Protein AF-A0AAV2SCI7-F1 (afdb_monomer_lite)

Organism: Meganyctiphanes norvegica (NCBI:txid48144)

Radius of gyration: 58.14 Å; chains: 1; bounding box: 102×42×156 Å

Foldseek 3Di:
DDDDPPPPPPDPPPDPPPPPPLPLPPLPPQLDDPCLVVDPPRDPVVVVCVSVVVVPDDPVSNVVSVVVVVVSVVVSVVVVVVVVVVVVVVVVVVVVVVVVVVVVVVVVVVVVVVVVVVVVVVVVVVVVVVVVVVVVVVVVVVVVVLVVLVVVLVVLVVVLVVLVVVVVVPDDDDDDPPVVVVVVVSVVVSVVSVVVSVVSVVVCVPPPVVVVVDD

Structure (mmCIF, N/CA/C/O backbone):
data_AF-A0AAV2SCI7-F1
#
_entry.id   AF-A0AAV2SCI7-F1
#
loop_
_atom_site.group_PDB
_atom_site.id
_atom_site.type_symbol
_atom_site.label_atom_id
_atom_site.label_alt_id
_atom_site.label_comp_id
_atom_site.label_asym_id
_atom_site.label_entity_id
_atom_site.label_seq_id
_atom_site.pdbx_PDB_ins_code
_atom_site.Cartn_x
_atom_site.Cartn_y
_atom_site.Cartn_z
_atom_site.occupancy
_atom_site.B_iso_or_equiv
_atom_site.auth_seq_id
_atom_site.auth_comp_id
_atom_site.auth_asym_id
_atom_site.auth_atom_id
_atom_site.pdbx_PDB_model_num
ATOM 1 N N . GLY A 1 1 ? 26.755 -29.734 -11.598 1.00 36.81 1 GLY A N 1
ATOM 2 C CA . GLY A 1 1 ? 25.446 -29.226 -12.040 1.00 36.81 1 GLY A CA 1
ATOM 3 C C . GLY A 1 1 ? 25.618 -27.793 -12.468 1.00 36.81 1 GLY A C 1
ATOM 4 O O . GLY A 1 1 ? 25.778 -26.937 -11.614 1.00 36.81 1 GLY A O 1
ATOM 5 N N . THR A 1 2 ? 25.707 -27.552 -13.770 1.00 36.78 2 THR A N 1
ATOM 6 C CA . THR A 1 2 ? 25.884 -26.224 -14.361 1.00 36.78 2 THR A CA 1
ATOM 7 C C . THR A 1 2 ? 24.505 -25.660 -14.699 1.00 36.78 2 THR A C 1
ATOM 9 O O . THR A 1 2 ? 23.848 -26.126 -15.626 1.00 36.78 2 THR A O 1
ATOM 12 N N . SER A 1 3 ? 24.031 -24.688 -13.916 1.00 36.75 3 SER A N 1
ATOM 13 C CA . SER A 1 3 ? 22.786 -23.972 -14.215 1.00 36.75 3 SER A CA 1
ATOM 14 C C . SER A 1 3 ? 22.991 -23.081 -15.436 1.00 36.75 3 SER A C 1
ATOM 16 O O . SER A 1 3 ? 23.656 -22.049 -15.375 1.00 36.75 3 SER A O 1
ATOM 18 N N . SER A 1 4 ? 22.426 -23.520 -16.557 1.00 36.72 4 SER A N 1
ATOM 19 C CA . SER A 1 4 ? 22.306 -22.760 -17.796 1.00 36.72 4 SER A CA 1
ATOM 20 C C . SER A 1 4 ? 21.291 -21.630 -17.593 1.00 36.72 4 SER A C 1
ATOM 22 O O . SER A 1 4 ? 20.084 -21.865 -17.532 1.00 36.72 4 SER A O 1
ATOM 24 N N . LEU A 1 5 ? 21.782 -20.397 -17.447 1.00 41.19 5 LEU A N 1
ATOM 25 C CA . LEU A 1 5 ? 20.966 -19.186 -17.530 1.00 41.19 5 LEU A CA 1
ATOM 26 C C . LEU A 1 5 ? 20.579 -18.978 -18.996 1.00 41.19 5 LEU A C 1
ATOM 28 O O . LEU A 1 5 ? 21.324 -18.422 -19.801 1.00 41.19 5 LEU A O 1
ATOM 32 N N . HIS A 1 6 ? 19.406 -19.497 -19.342 1.00 35.78 6 HIS A N 1
ATOM 33 C CA . HIS A 1 6 ? 18.762 -19.303 -20.628 1.00 35.78 6 HIS A CA 1
ATOM 34 C C . HIS A 1 6 ? 18.247 -17.860 -20.715 1.00 35.78 6 HIS A C 1
ATOM 36 O O . HIS A 1 6 ? 17.133 -17.559 -20.282 1.00 35.78 6 HIS A O 1
ATOM 42 N N . TRP A 1 7 ? 19.062 -16.959 -21.266 1.00 35.03 7 TRP A N 1
ATOM 43 C CA . TRP A 1 7 ? 18.608 -15.645 -21.714 1.00 35.03 7 TRP A CA 1
ATOM 44 C C . TRP A 1 7 ? 17.657 -15.842 -22.893 1.00 35.03 7 TRP A C 1
ATOM 46 O O . TRP A 1 7 ? 18.064 -15.912 -24.051 1.00 35.03 7 TRP A O 1
ATOM 56 N N . ARG A 1 8 ? 16.368 -15.986 -22.583 1.00 38.97 8 ARG A N 1
ATOM 57 C CA . ARG A 1 8 ? 15.299 -15.896 -23.571 1.00 38.97 8 ARG A CA 1
ATOM 58 C C . ARG A 1 8 ? 15.369 -14.483 -24.150 1.00 38.97 8 ARG A C 1
ATOM 60 O O . ARG A 1 8 ? 15.053 -13.515 -23.465 1.00 38.97 8 ARG A O 1
ATOM 67 N N . TYR A 1 9 ? 15.851 -14.379 -25.383 1.00 39.16 9 TYR A N 1
ATOM 68 C CA . TYR A 1 9 ? 15.850 -13.153 -26.171 1.00 39.16 9 TYR A CA 1
ATOM 69 C C . TYR A 1 9 ? 14.382 -12.733 -26.341 1.00 39.16 9 TYR A C 1
ATOM 71 O O . TYR A 1 9 ? 13.650 -13.296 -27.157 1.00 39.16 9 TYR A O 1
ATOM 79 N N . CYS A 1 10 ? 13.908 -11.811 -25.502 1.00 33.91 10 CYS A N 1
ATOM 80 C CA . CYS A 1 10 ? 12.634 -11.145 -25.720 1.00 33.91 10 CYS A CA 1
ATOM 81 C C . CYS A 1 10 ? 12.796 -10.299 -26.979 1.00 33.91 10 CYS A C 1
ATOM 83 O O . CYS A 1 10 ? 13.313 -9.189 -26.910 1.00 33.91 10 CYS A O 1
ATOM 85 N N . HIS A 1 11 ? 12.372 -10.821 -28.130 1.00 38.72 11 HIS A N 1
ATOM 86 C CA . HIS A 1 11 ? 12.042 -9.967 -29.261 1.00 38.72 11 HIS A CA 1
ATOM 87 C C . HIS A 1 11 ? 10.980 -8.976 -28.773 1.00 38.72 11 HIS A C 1
ATOM 89 O O . HIS A 1 11 ? 9.874 -9.412 -28.432 1.00 38.72 11 HIS A O 1
ATOM 95 N N . PRO A 1 12 ? 11.258 -7.662 -28.740 1.00 40.19 12 PRO A N 1
ATOM 96 C CA . PRO A 1 12 ? 10.177 -6.707 -28.687 1.00 40.19 12 PRO A CA 1
ATOM 97 C C . PRO A 1 12 ? 9.439 -6.912 -30.005 1.00 40.19 12 PRO A C 1
ATOM 99 O O . PRO A 1 12 ? 9.997 -6.720 -31.087 1.00 40.19 12 PRO A O 1
ATOM 102 N N . ARG A 1 13 ? 8.194 -7.373 -29.927 1.00 37.56 13 ARG A N 1
ATOM 103 C CA . ARG A 1 13 ? 7.265 -7.306 -31.047 1.00 37.56 13 ARG A CA 1
ATOM 104 C C . ARG A 1 13 ? 6.991 -5.816 -31.249 1.00 37.56 13 ARG A C 1
ATOM 106 O O . ARG A 1 13 ? 6.040 -5.282 -30.695 1.00 37.56 13 ARG A O 1
ATOM 113 N N . MET A 1 14 ? 7.912 -5.132 -31.927 1.00 36.78 14 MET A N 1
ATOM 114 C CA . MET A 1 14 ? 7.755 -3.741 -32.318 1.00 36.78 14 MET A CA 1
ATOM 115 C C . MET A 1 14 ? 6.557 -3.716 -33.258 1.00 36.78 14 MET A C 1
ATOM 117 O O . MET A 1 14 ? 6.627 -4.233 -34.373 1.00 36.78 14 MET A O 1
ATOM 121 N N . SER A 1 15 ? 5.431 -3.195 -32.773 1.00 35.53 15 SER A N 1
ATOM 122 C CA . SER A 1 15 ? 4.309 -2.818 -33.622 1.00 35.53 15 SER A CA 1
ATOM 123 C C . SER A 1 15 ? 4.862 -1.990 -34.777 1.00 35.53 15 SER A C 1
ATOM 125 O O . SER A 1 15 ? 5.545 -0.989 -34.560 1.00 35.53 15 SER A O 1
ATOM 127 N N . SER A 1 16 ? 4.606 -2.430 -36.006 1.00 42.97 16 SER A N 1
ATOM 128 C CA . SER A 1 16 ? 5.146 -1.846 -37.237 1.00 42.97 16 SER A CA 1
ATOM 129 C C . SER A 1 16 ? 4.543 -0.476 -37.583 1.00 42.97 16 SER A C 1
ATOM 131 O O . SER A 1 16 ? 4.510 -0.107 -38.751 1.00 42.97 16 SER A O 1
ATOM 133 N N . GLU A 1 17 ? 4.017 0.263 -36.607 1.00 40.12 17 GLU A N 1
ATOM 134 C CA . GLU A 1 17 ? 3.187 1.447 -36.849 1.00 40.12 17 GLU A CA 1
ATOM 135 C C . GLU A 1 17 ? 3.916 2.777 -36.627 1.00 40.12 17 GLU A C 1
ATOM 137 O O . GLU A 1 17 ? 3.382 3.805 -37.013 1.00 40.12 17 GLU A O 1
ATOM 142 N N . ASN A 1 18 ? 5.150 2.788 -36.100 1.00 40.44 18 ASN A N 1
ATOM 143 C CA . ASN A 1 18 ? 5.918 4.033 -35.891 1.00 40.44 18 ASN A CA 1
ATOM 144 C C . ASN A 1 18 ? 7.401 3.954 -36.297 1.00 40.44 18 ASN A C 1
ATOM 146 O O . ASN A 1 18 ? 8.214 4.787 -35.890 1.00 40.44 18 ASN A O 1
ATOM 150 N N . ALA A 1 19 ? 7.789 2.983 -37.124 1.00 46.72 19 ALA A N 1
ATOM 151 C CA . ALA A 1 19 ? 9.077 3.064 -37.801 1.00 46.72 19 ALA A CA 1
ATOM 152 C C . ALA A 1 19 ? 8.936 4.055 -38.963 1.00 46.72 19 ALA A C 1
ATOM 154 O O . ALA A 1 19 ? 8.648 3.657 -40.089 1.00 46.72 19 ALA A O 1
ATOM 155 N N . LEU A 1 20 ? 9.105 5.356 -38.690 1.00 43.19 20 LEU A N 1
ATOM 156 C CA . LEU A 1 20 ? 9.377 6.306 -39.767 1.00 43.19 20 LEU A CA 1
ATOM 157 C C . LEU A 1 20 ? 10.561 5.732 -40.560 1.00 43.19 20 LEU A C 1
ATOM 159 O O . LEU A 1 20 ? 11.606 5.479 -39.947 1.00 43.19 20 LEU A O 1
ATOM 163 N N . PRO A 1 21 ? 10.403 5.452 -41.867 1.00 52.72 21 PRO A N 1
ATOM 164 C CA . PRO A 1 21 ? 11.504 4.950 -42.667 1.00 52.72 21 PRO A CA 1
ATOM 165 C C . PRO A 1 21 ? 12.642 5.948 -42.522 1.00 52.72 21 PRO A C 1
ATOM 167 O O . PRO A 1 21 ? 12.416 7.156 -42.615 1.00 52.72 21 PRO A O 1
ATOM 170 N N . ILE A 1 22 ? 13.843 5.451 -42.226 1.00 56.34 22 ILE A N 1
ATOM 171 C CA . ILE A 1 22 ? 15.022 6.301 -42.107 1.00 56.34 22 ILE A CA 1
ATOM 172 C C . ILE A 1 22 ? 15.142 7.037 -43.437 1.00 56.34 22 ILE A C 1
ATOM 174 O O . ILE A 1 22 ? 15.458 6.438 -44.466 1.00 56.34 22 ILE A O 1
ATOM 178 N N . GLN A 1 23 ? 14.801 8.321 -43.446 1.00 55.75 23 GLN A N 1
ATOM 179 C CA . GLN A 1 23 ? 14.903 9.137 -44.640 1.00 55.75 23 GLN A CA 1
ATOM 180 C C . GLN A 1 23 ? 16.392 9.379 -44.855 1.00 55.75 23 GLN A C 1
ATOM 182 O O . GLN A 1 23 ? 16.986 10.272 -44.259 1.00 55.75 23 GLN A O 1
ATOM 187 N N . LEU A 1 24 ? 17.017 8.535 -45.678 1.00 62.84 24 LEU A N 1
ATOM 188 C CA . LEU A 1 24 ? 18.372 8.758 -46.173 1.00 62.84 24 LEU A CA 1
ATOM 189 C C . LEU A 1 24 ? 18.329 9.970 -47.118 1.00 62.84 24 LEU A C 1
ATOM 191 O O . LEU A 1 24 ? 18.237 9.821 -48.337 1.00 62.84 24 LEU A O 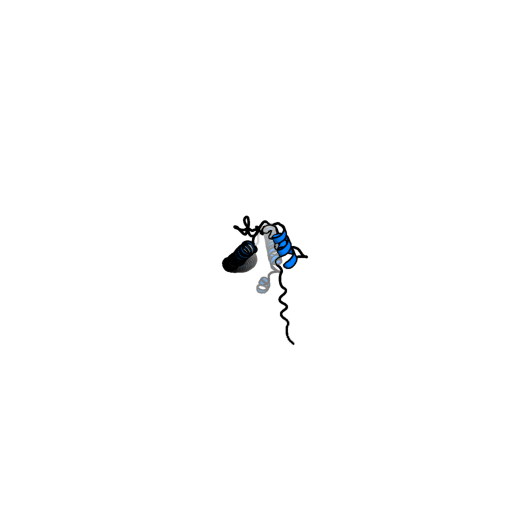1
ATOM 195 N N . TYR A 1 25 ? 18.327 11.174 -46.550 1.00 54.97 25 TYR A N 1
ATOM 196 C CA . TYR A 1 25 ? 18.411 12.423 -47.297 1.00 54.97 25 TYR A CA 1
ATOM 197 C C . TYR A 1 25 ? 19.716 12.451 -48.112 1.00 54.97 25 TYR A C 1
ATOM 199 O O . TYR A 1 25 ? 20.776 12.068 -47.621 1.00 54.97 25 TYR A O 1
ATOM 207 N N . GLY A 1 26 ? 19.634 12.874 -49.379 1.00 57.09 26 GLY A N 1
ATOM 208 C CA . GLY A 1 26 ? 20.787 12.959 -50.291 1.00 57.09 26 GLY A CA 1
ATOM 209 C C . GLY A 1 26 ? 20.924 11.815 -51.297 1.00 57.09 26 GLY A C 1
ATOM 210 O O . GLY A 1 26 ? 21.870 11.798 -52.074 1.00 57.09 26 GLY A O 1
ATOM 211 N N . THR A 1 27 ? 19.983 10.872 -51.334 1.00 60.22 27 THR A N 1
ATOM 212 C CA . THR A 1 27 ? 20.062 9.724 -52.250 1.00 60.22 27 THR A CA 1
ATOM 213 C C . THR A 1 27 ? 19.182 9.822 -53.490 1.00 60.22 27 THR A C 1
ATOM 215 O O . THR A 1 27 ? 19.142 8.894 -54.285 1.00 60.22 27 THR A O 1
ATOM 218 N N . SER A 1 28 ? 18.448 10.922 -53.646 1.00 61.25 28 SER A N 1
ATOM 219 C CA . SER A 1 28 ? 17.613 11.209 -54.819 1.00 61.25 28 SER A CA 1
ATOM 220 C C . SER A 1 28 ? 18.425 11.559 -56.074 1.00 61.25 28 SER A C 1
ATOM 222 O O . SER A 1 28 ? 17.839 11.768 -57.129 1.00 61.25 28 SER A O 1
ATOM 224 N N . SER A 1 29 ? 19.755 11.631 -55.957 1.00 70.12 29 SER A N 1
ATOM 225 C CA . SER A 1 29 ? 20.692 11.970 -57.034 1.00 70.12 29 SER A CA 1
ATOM 226 C C . SER A 1 29 ? 21.684 10.841 -57.354 1.00 70.12 29 SER A C 1
ATOM 228 O O . SER A 1 29 ? 22.639 11.082 -58.088 1.00 70.12 29 SER A O 1
ATOM 230 N N . LEU A 1 30 ? 21.510 9.638 -56.790 1.00 81.50 30 LEU A N 1
ATOM 231 C CA . LEU A 1 30 ? 22.410 8.514 -57.069 1.00 81.50 30 LEU A CA 1
ATOM 232 C C . LEU A 1 30 ? 22.146 7.960 -58.470 1.00 81.50 30 LEU A C 1
ATOM 234 O O . LEU A 1 30 ? 21.000 7.871 -58.909 1.00 81.50 30 LEU A O 1
ATOM 238 N N . CYS A 1 31 ? 23.202 7.518 -59.145 1.00 82.81 31 CYS A N 1
ATOM 239 C CA . CYS A 1 31 ? 23.102 6.883 -60.458 1.00 82.81 31 CYS A CA 1
ATOM 240 C C . CYS A 1 31 ? 22.509 5.457 -60.464 1.00 82.81 31 CYS A C 1
ATOM 242 O O . CYS A 1 31 ? 22.459 4.817 -61.519 1.00 82.81 31 CYS A O 1
ATOM 244 N N . PHE A 1 32 ? 22.070 4.949 -59.310 1.00 84.44 32 PHE A N 1
ATOM 245 C CA . PHE A 1 32 ? 21.494 3.617 -59.134 1.00 84.44 32 PHE A CA 1
ATOM 246 C C . PHE A 1 32 ? 20.321 3.631 -58.154 1.00 84.44 32 PHE A C 1
ATOM 248 O O . PHE A 1 32 ? 20.226 4.499 -57.282 1.00 84.44 32 PHE A O 1
ATOM 255 N N . ASP A 1 33 ? 19.455 2.626 -58.278 1.00 83.44 33 ASP A N 1
ATOM 256 C CA . ASP A 1 33 ? 18.410 2.363 -57.299 1.00 83.44 33 ASP A CA 1
ATOM 257 C C . ASP A 1 33 ? 18.993 1.567 -56.122 1.00 83.44 33 ASP A C 1
ATOM 259 O O . ASP A 1 33 ? 19.763 0.623 -56.290 1.00 83.44 33 ASP A O 1
ATOM 263 N N . LYS A 1 34 ? 18.640 1.947 -54.898 1.00 83.12 34 LYS A N 1
ATOM 264 C CA . LYS A 1 34 ? 19.103 1.249 -53.693 1.00 83.12 34 LYS A CA 1
ATOM 265 C C . LYS A 1 34 ? 18.423 -0.096 -53.519 1.00 83.12 34 LYS A C 1
ATOM 267 O O . LYS A 1 34 ? 19.008 -1.000 -52.920 1.00 83.12 34 LYS A O 1
ATOM 272 N N . ASP A 1 35 ? 17.196 -0.213 -54.014 1.00 83.94 35 ASP A N 1
ATOM 273 C CA . ASP A 1 35 ? 16.419 -1.436 -53.878 1.00 83.94 35 ASP A CA 1
ATOM 274 C C . ASP A 1 35 ? 17.032 -2.570 -54.711 1.00 83.94 35 ASP A C 1
ATOM 276 O O . ASP A 1 35 ? 16.804 -3.743 -54.411 1.00 83.94 35 ASP A O 1
ATOM 280 N N . ASP A 1 36 ? 17.912 -2.253 -55.674 1.00 84.44 36 ASP A N 1
ATOM 281 C CA . ASP A 1 36 ? 18.725 -3.239 -56.391 1.00 84.44 36 ASP A CA 1
ATOM 282 C C . ASP A 1 36 ? 19.591 -4.085 -55.450 1.00 84.44 36 ASP A C 1
ATOM 284 O O . ASP A 1 36 ? 19.726 -5.288 -55.676 1.00 84.44 36 ASP A O 1
ATOM 288 N N . PHE A 1 37 ? 20.114 -3.505 -54.361 1.00 84.94 37 PHE A N 1
ATOM 289 C CA . PHE A 1 37 ? 20.909 -4.240 -53.368 1.00 84.94 37 PHE A CA 1
ATOM 290 C C . PHE A 1 37 ? 20.071 -5.173 -52.489 1.00 84.94 37 PHE A C 1
ATOM 292 O O . PHE A 1 37 ? 20.621 -6.085 -51.876 1.00 84.94 37 PHE A O 1
ATOM 299 N N . MET A 1 38 ? 18.756 -4.952 -52.414 1.00 86.25 38 MET A N 1
ATOM 300 C CA . MET A 1 38 ? 17.835 -5.756 -51.603 1.00 86.25 38 MET A CA 1
ATOM 301 C C . MET A 1 38 ? 17.216 -6.914 -52.398 1.00 86.25 38 MET A C 1
ATOM 303 O O . MET A 1 38 ? 16.490 -7.738 -51.838 1.00 86.25 38 MET A O 1
ATOM 307 N N . LYS A 1 39 ? 17.500 -7.006 -53.705 1.00 87.25 39 LYS A N 1
ATOM 308 C CA . LYS A 1 39 ? 16.996 -8.083 -54.560 1.00 87.25 39 LYS A CA 1
ATOM 309 C C . LYS A 1 39 ? 17.669 -9.418 -54.204 1.00 87.25 39 LYS A C 1
ATOM 311 O O . LYS A 1 39 ? 18.893 -9.487 -54.108 1.00 87.25 39 LYS A O 1
ATOM 316 N N . PRO A 1 40 ? 16.905 -10.521 -54.094 1.00 85.69 40 PRO A N 1
ATOM 317 C CA . PRO A 1 40 ? 17.437 -11.826 -53.684 1.00 85.69 40 PRO A CA 1
ATOM 318 C C . PRO A 1 40 ? 18.415 -12.449 -54.696 1.00 85.69 40 PRO A C 1
ATOM 320 O O . PRO A 1 40 ? 19.147 -13.372 -54.358 1.00 85.69 40 PRO A O 1
ATOM 323 N N . ASN A 1 41 ? 18.432 -11.960 -55.938 1.00 86.44 41 ASN A N 1
ATOM 324 C CA . ASN A 1 41 ? 19.313 -12.391 -57.027 1.00 86.44 41 ASN A CA 1
ATOM 325 C C . ASN A 1 41 ? 20.383 -11.341 -57.380 1.00 86.44 41 ASN A C 1
ATOM 327 O O . ASN A 1 41 ? 20.887 -11.325 -58.508 1.00 86.44 41 ASN A O 1
ATOM 331 N N . PHE A 1 42 ? 20.711 -10.445 -56.446 1.00 89.12 42 PHE A N 1
ATOM 332 C CA . PHE A 1 42 ? 21.743 -9.440 -56.656 1.00 89.12 42 PHE A CA 1
ATOM 333 C C . PHE A 1 42 ? 23.104 -10.093 -56.941 1.00 89.12 42 PHE A C 1
ATOM 335 O O . PHE A 1 42 ? 23.594 -10.930 -56.184 1.00 89.12 42 PHE A O 1
ATOM 342 N N . THR A 1 43 ? 23.735 -9.675 -58.037 1.00 86.88 43 THR A N 1
ATOM 343 C CA . THR A 1 43 ? 25.124 -10.009 -58.366 1.00 86.88 43 THR A CA 1
ATOM 344 C C . THR A 1 43 ? 25.832 -8.748 -58.840 1.00 86.88 43 THR A C 1
ATOM 346 O O . THR A 1 43 ? 25.280 -7.973 -59.627 1.00 86.88 43 THR A O 1
ATOM 349 N N . VAL A 1 44 ? 27.060 -8.542 -58.362 1.00 86.44 44 VAL A N 1
ATOM 350 C CA . VAL A 1 44 ? 27.859 -7.346 -58.668 1.00 86.44 44 VAL A CA 1
ATOM 351 C C . VAL A 1 44 ? 28.094 -7.230 -60.171 1.00 86.44 44 VAL A C 1
ATOM 353 O O . VAL A 1 44 ? 27.910 -6.158 -60.741 1.00 86.44 44 VAL A O 1
ATOM 356 N N . ASP A 1 45 ? 28.416 -8.346 -60.827 1.00 85.00 45 ASP A N 1
ATOM 357 C CA . ASP A 1 45 ? 28.651 -8.403 -62.269 1.00 85.00 45 ASP A CA 1
ATOM 358 C C . ASP A 1 45 ? 27.425 -7.969 -63.076 1.00 85.00 45 ASP A C 1
ATOM 360 O O . ASP A 1 45 ? 27.551 -7.215 -64.039 1.00 85.00 45 ASP A O 1
ATOM 364 N N . ASN A 1 46 ? 26.223 -8.403 -62.685 1.00 84.69 46 ASN A N 1
ATOM 365 C CA . ASN A 1 46 ? 24.999 -8.010 -63.378 1.00 84.69 46 ASN A CA 1
ATOM 366 C C . ASN A 1 46 ? 24.653 -6.539 -63.123 1.00 84.69 46 ASN A C 1
ATOM 368 O O . ASN A 1 46 ? 24.306 -5.830 -64.062 1.00 84.69 46 ASN A O 1
ATOM 372 N N . PHE A 1 47 ? 24.805 -6.066 -61.886 1.00 85.25 47 PHE A N 1
ATOM 373 C CA . PHE A 1 47 ? 24.584 -4.667 -61.519 1.00 85.25 47 PHE A CA 1
ATOM 374 C C . PHE A 1 47 ? 25.499 -3.726 -62.320 1.00 85.25 47 PHE A C 1
ATOM 376 O O . PHE A 1 47 ? 25.036 -2.826 -63.021 1.00 85.25 47 PHE A O 1
ATOM 383 N N . VAL A 1 48 ? 26.803 -4.002 -62.320 1.00 84.12 48 VAL A N 1
ATOM 384 C CA . VAL A 1 48 ? 27.806 -3.214 -63.045 1.00 84.12 48 VAL A CA 1
ATOM 385 C C . VAL A 1 48 ? 27.589 -3.283 -64.563 1.00 84.12 48 VAL A C 1
ATOM 387 O O . VAL A 1 48 ? 27.746 -2.270 -65.244 1.00 84.12 48 VAL A O 1
ATOM 390 N N . ARG A 1 49 ? 27.177 -4.437 -65.110 1.00 81.88 49 ARG A N 1
ATOM 391 C CA . ARG A 1 49 ? 26.835 -4.573 -66.538 1.00 81.88 49 ARG A CA 1
ATOM 392 C C . ARG A 1 49 ? 25.600 -3.768 -66.932 1.00 81.88 49 ARG A C 1
ATOM 394 O O . ARG A 1 49 ? 25.632 -3.135 -67.981 1.00 81.88 49 ARG A O 1
ATOM 401 N N . VAL A 1 50 ? 24.539 -3.776 -66.126 1.00 81.00 50 VAL A N 1
ATOM 402 C CA . VAL A 1 50 ? 23.298 -3.028 -66.404 1.00 81.00 50 VAL A CA 1
ATOM 403 C C . VAL A 1 50 ? 23.560 -1.520 -66.415 1.00 81.00 50 VAL A C 1
ATOM 405 O O . VAL A 1 50 ? 23.123 -0.829 -67.336 1.00 81.00 50 VAL A O 1
ATOM 408 N N . HIS A 1 51 ? 24.343 -1.014 -65.459 1.00 76.88 51 HIS A N 1
ATOM 409 C CA . HIS A 1 51 ? 24.684 0.410 -65.393 1.00 76.88 51 HIS A CA 1
ATOM 410 C C . HIS A 1 51 ? 25.714 0.849 -66.450 1.00 76.88 51 HIS A C 1
ATOM 412 O O . HIS A 1 51 ? 25.637 1.981 -66.924 1.00 76.88 51 HIS A O 1
ATOM 418 N N . GLN A 1 52 ? 26.617 -0.036 -66.895 1.00 73.31 52 GLN A N 1
ATOM 419 C CA . GLN A 1 52 ? 27.514 0.239 -68.031 1.00 73.31 52 GLN A CA 1
ATOM 420 C C . GLN A 1 52 ? 26.804 0.169 -69.395 1.00 73.31 52 GLN A C 1
ATOM 422 O O . GLN A 1 52 ? 27.082 0.981 -70.275 1.00 73.31 52 GLN A O 1
ATOM 427 N N . ALA A 1 53 ? 25.882 -0.782 -69.588 1.00 67.56 53 ALA A N 1
ATOM 428 C CA . ALA A 1 53 ? 25.194 -0.999 -70.865 1.00 67.56 53 ALA A CA 1
ATOM 429 C C . ALA A 1 53 ? 24.194 0.114 -71.216 1.00 67.56 53 ALA A C 1
ATOM 431 O O . ALA A 1 53 ? 23.967 0.380 -72.394 1.00 67.56 53 ALA A O 1
ATOM 432 N N . SER A 1 54 ? 23.635 0.796 -70.213 1.00 61.00 54 SER A N 1
ATOM 433 C CA . SER A 1 54 ? 22.728 1.935 -70.412 1.00 61.00 54 SER A CA 1
ATOM 434 C C . SER A 1 54 ? 23.429 3.223 -70.872 1.00 61.00 54 SER A C 1
ATOM 436 O O . SER A 1 54 ? 22.762 4.237 -71.049 1.00 61.00 54 SER A O 1
ATOM 438 N N . GLY A 1 55 ? 24.758 3.221 -71.062 1.00 58.31 55 GLY A N 1
ATOM 439 C CA . GLY A 1 55 ? 25.516 4.334 -71.656 1.00 58.31 55 GLY A CA 1
ATOM 440 C C . GLY A 1 55 ? 25.498 5.649 -70.866 1.00 58.31 55 GLY A C 1
ATOM 441 O O . GLY A 1 55 ? 25.969 6.666 -71.366 1.00 58.31 55 GLY A O 1
ATOM 442 N N . SER A 1 56 ? 24.947 5.648 -69.650 1.00 56.94 56 SER A N 1
ATOM 443 C CA . SER A 1 56 ? 24.520 6.872 -68.971 1.00 56.94 56 SER A CA 1
ATOM 444 C C . SER A 1 56 ? 25.458 7.337 -67.851 1.00 56.94 56 SER A C 1
ATOM 446 O O . SER A 1 56 ? 25.266 8.447 -67.366 1.00 56.94 56 SER A O 1
ATOM 448 N N . ILE A 1 57 ? 26.455 6.543 -67.431 1.00 63.31 57 ILE A N 1
ATOM 449 C CA . ILE A 1 57 ? 27.310 6.836 -66.265 1.00 63.31 57 ILE A CA 1
ATOM 450 C C . ILE A 1 57 ? 28.706 6.206 -66.422 1.00 63.31 57 ILE A C 1
ATOM 452 O O . ILE A 1 57 ? 28.834 5.033 -66.770 1.00 63.31 57 ILE A O 1
ATOM 456 N N . GLY A 1 58 ? 29.764 6.971 -66.130 1.00 74.94 58 GLY A N 1
ATOM 457 C CA . GLY A 1 58 ? 31.129 6.445 -66.028 1.00 74.94 58 GLY A CA 1
ATOM 458 C C . GLY A 1 58 ? 31.334 5.639 -64.739 1.00 74.94 58 GLY A C 1
ATOM 459 O O . GLY A 1 58 ? 30.776 5.979 -63.697 1.00 74.94 58 GLY A O 1
ATOM 460 N N . LEU A 1 59 ? 32.173 4.593 -64.781 1.00 80.00 59 LEU A N 1
ATOM 461 C CA . LEU A 1 59 ? 32.509 3.765 -63.603 1.00 80.00 59 LEU A CA 1
ATOM 462 C C . LEU A 1 59 ? 33.019 4.587 -62.407 1.00 80.00 59 LEU A C 1
ATOM 464 O O . LEU A 1 59 ? 32.846 4.185 -61.259 1.00 80.00 59 LEU A O 1
ATOM 468 N N . GLU A 1 60 ? 33.631 5.737 -62.678 1.00 81.06 60 GLU A N 1
ATOM 469 C CA . GLU A 1 60 ? 34.078 6.689 -61.666 1.00 81.06 60 GLU A CA 1
ATOM 470 C C . GLU A 1 60 ? 32.909 7.300 -60.882 1.00 81.06 60 GLU A C 1
ATOM 472 O O . GLU A 1 60 ? 32.901 7.249 -59.656 1.00 81.06 60 GLU A O 1
ATOM 477 N N . THR A 1 61 ? 31.884 7.795 -61.575 1.00 82.44 61 THR A N 1
ATOM 478 C CA . THR A 1 61 ? 30.682 8.359 -60.949 1.00 82.44 61 THR A CA 1
ATOM 479 C C . THR A 1 61 ? 29.923 7.295 -60.156 1.00 82.44 61 THR A C 1
ATOM 481 O O . THR A 1 61 ? 29.493 7.558 -59.039 1.00 82.44 61 THR A O 1
ATOM 484 N N . LEU A 1 62 ? 29.841 6.061 -60.673 1.00 84.44 62 LEU A N 1
ATOM 485 C CA . LEU A 1 62 ? 29.257 4.938 -59.934 1.00 84.44 62 LEU A CA 1
ATOM 486 C C . LEU A 1 62 ? 30.023 4.647 -58.635 1.00 84.44 62 LEU A C 1
ATOM 488 O O . LEU A 1 62 ? 29.413 4.459 -57.584 1.00 84.44 62 LEU A O 1
ATOM 492 N N . ARG A 1 63 ? 31.361 4.626 -58.684 1.00 85.31 63 ARG A N 1
ATOM 493 C CA . ARG A 1 63 ? 32.212 4.456 -57.495 1.00 85.31 63 ARG A CA 1
ATOM 494 C C . ARG A 1 63 ? 31.958 5.563 -56.472 1.00 85.31 63 ARG A C 1
ATOM 496 O O . ARG A 1 63 ? 31.841 5.272 -55.281 1.00 85.31 63 ARG A O 1
ATOM 503 N N . ASP A 1 64 ? 31.902 6.810 -56.923 1.00 86.50 64 ASP A N 1
ATOM 504 C CA . ASP A 1 64 ? 31.747 7.965 -56.041 1.00 86.50 64 ASP A CA 1
ATOM 505 C C . ASP A 1 64 ? 30.363 7.974 -55.379 1.00 86.50 64 ASP A C 1
ATOM 507 O O . ASP A 1 64 ? 30.276 8.121 -54.157 1.00 86.50 64 ASP A O 1
ATOM 511 N N . ASP A 1 65 ? 29.304 7.677 -56.135 1.00 86.06 65 ASP A N 1
ATOM 512 C CA . ASP A 1 65 ? 27.935 7.549 -55.626 1.00 86.06 65 ASP A CA 1
ATOM 513 C C . ASP A 1 65 ? 27.781 6.376 -54.646 1.00 86.06 65 ASP A C 1
ATOM 515 O O . ASP A 1 65 ? 27.117 6.509 -53.615 1.00 86.06 65 ASP A O 1
ATOM 519 N N . LEU A 1 66 ? 28.446 5.240 -54.894 1.00 88.75 66 LEU A N 1
ATOM 520 C CA . LEU A 1 66 ? 28.516 4.131 -53.933 1.00 88.75 66 LEU A CA 1
ATOM 521 C C . LEU A 1 66 ? 29.223 4.557 -52.638 1.00 88.75 66 LEU A C 1
ATOM 523 O O . LEU A 1 66 ? 28.786 4.209 -51.539 1.00 88.75 66 LEU A O 1
ATOM 527 N N . GLY A 1 67 ? 30.298 5.340 -52.752 1.00 88.50 67 GLY A N 1
ATOM 528 C CA . GLY A 1 67 ? 31.016 5.903 -51.610 1.00 88.50 67 GLY A CA 1
ATOM 529 C C . GLY A 1 67 ? 30.162 6.880 -50.796 1.00 88.50 67 GLY A C 1
ATOM 530 O O . GLY A 1 67 ? 30.192 6.845 -49.563 1.00 88.50 67 GLY A O 1
ATOM 531 N N . VAL A 1 68 ? 29.375 7.725 -51.466 1.00 88.88 68 VAL A N 1
ATOM 532 C CA . VAL A 1 68 ? 28.392 8.614 -50.831 1.00 88.88 68 VAL A CA 1
ATOM 533 C C . VAL A 1 68 ? 27.311 7.792 -50.134 1.00 88.88 68 VAL A C 1
ATOM 535 O O . VAL A 1 68 ? 27.059 8.003 -48.948 1.00 88.88 68 VAL A O 1
ATOM 538 N N . TYR A 1 69 ? 26.736 6.800 -50.814 1.00 90.06 69 TYR A N 1
ATOM 539 C CA . TYR A 1 69 ? 25.697 5.946 -50.248 1.00 90.06 69 TYR A CA 1
ATOM 540 C C . TYR A 1 69 ? 26.173 5.192 -48.997 1.00 90.06 69 TYR A C 1
ATOM 542 O O . TYR A 1 69 ? 25.470 5.176 -47.986 1.00 90.06 69 TYR A O 1
ATOM 550 N N . LEU A 1 70 ? 27.402 4.665 -49.005 1.00 89.25 70 LEU A N 1
ATOM 551 C CA . LEU A 1 70 ? 28.008 4.014 -47.839 1.00 89.25 70 LEU A CA 1
ATOM 552 C C . LEU A 1 70 ? 28.149 4.969 -46.643 1.00 89.25 70 LEU A C 1
ATOM 554 O O . LEU A 1 70 ? 27.904 4.574 -45.500 1.00 89.25 70 LEU A O 1
ATOM 558 N N . LYS A 1 71 ? 28.541 6.228 -46.884 1.00 90.31 71 LYS A N 1
ATOM 559 C CA . LYS A 1 71 ? 28.646 7.245 -45.825 1.00 90.31 71 LYS A CA 1
ATOM 560 C C . LYS A 1 71 ? 27.279 7.575 -45.232 1.00 90.31 71 LYS A C 1
ATOM 562 O O . LYS A 1 71 ? 27.160 7.620 -44.009 1.00 90.31 71 LYS A O 1
ATOM 567 N N . ILE A 1 72 ? 26.263 7.754 -46.078 1.00 88.44 72 ILE A N 1
ATOM 568 C CA . ILE A 1 72 ? 24.891 8.023 -45.628 1.00 88.44 72 ILE A CA 1
ATOM 569 C C . ILE A 1 72 ? 24.374 6.834 -44.809 1.00 88.44 72 ILE A C 1
ATOM 571 O O . ILE A 1 72 ? 23.854 7.038 -43.717 1.00 88.44 72 ILE A O 1
ATOM 575 N N . LEU A 1 73 ? 24.586 5.596 -45.268 1.00 89.44 73 LEU A N 1
ATOM 576 C CA . LEU A 1 73 ? 24.173 4.396 -44.536 1.00 89.44 73 LEU A CA 1
ATOM 577 C C . LEU A 1 73 ? 24.853 4.289 -43.162 1.00 89.44 73 LEU A C 1
ATOM 579 O O . LEU A 1 73 ? 24.202 3.956 -42.173 1.00 89.44 73 LEU A O 1
ATOM 583 N N . ARG A 1 74 ? 26.151 4.608 -43.077 1.00 91.25 74 ARG A N 1
ATOM 584 C CA . ARG A 1 74 ? 26.878 4.631 -41.800 1.00 91.25 74 ARG A CA 1
ATOM 585 C C . ARG A 1 74 ? 26.321 5.694 -40.847 1.00 91.25 74 ARG A C 1
ATOM 587 O O . ARG A 1 74 ? 26.152 5.388 -39.671 1.00 91.25 74 ARG A O 1
ATOM 594 N N . SER A 1 75 ? 26.026 6.902 -41.335 1.00 90.69 75 SER A N 1
ATOM 595 C CA . SER A 1 75 ? 25.399 7.959 -40.519 1.00 90.69 75 SER A CA 1
ATOM 596 C C . SER A 1 75 ? 24.021 7.529 -40.025 1.00 90.69 75 SER A C 1
ATOM 598 O O . SER A 1 75 ? 23.764 7.538 -38.828 1.00 90.69 75 SER A O 1
ATOM 600 N N . ALA A 1 76 ? 23.183 7.034 -40.936 1.00 89.25 76 ALA A N 1
ATOM 601 C CA . ALA A 1 76 ? 21.836 6.558 -40.651 1.00 89.25 76 ALA A CA 1
ATOM 602 C C . ALA A 1 76 ? 21.810 5.437 -39.595 1.00 89.25 76 ALA A C 1
ATOM 604 O O . ALA A 1 76 ? 20.947 5.420 -38.721 1.00 89.25 76 ALA A O 1
ATOM 605 N N . MET A 1 77 ? 22.777 4.515 -39.637 1.00 92.38 77 MET A N 1
ATOM 606 C CA . MET A 1 77 ? 22.923 3.465 -38.625 1.00 92.38 77 MET A CA 1
ATOM 607 C C . MET A 1 77 ? 23.266 4.042 -37.248 1.00 92.38 77 MET A C 1
ATOM 609 O O . MET A 1 77 ? 22.676 3.638 -36.249 1.00 92.38 77 MET A O 1
ATOM 613 N N . ILE A 1 78 ? 24.211 4.985 -37.193 1.00 93.25 78 ILE A N 1
ATOM 614 C CA . ILE A 1 78 ? 24.596 5.653 -35.944 1.00 93.25 78 ILE A CA 1
ATOM 615 C C . ILE A 1 78 ? 23.405 6.430 -35.376 1.00 93.25 78 ILE A C 1
ATOM 617 O O . ILE A 1 78 ? 23.140 6.352 -34.181 1.00 93.25 78 ILE A O 1
ATOM 621 N N . GLU A 1 79 ? 22.661 7.140 -36.220 1.00 90.88 79 GLU A N 1
ATOM 622 C CA . GLU A 1 79 ? 21.459 7.875 -35.824 1.00 90.88 79 GLU A CA 1
ATOM 623 C C . GLU A 1 79 ? 20.373 6.952 -35.270 1.00 90.88 79 GLU A C 1
ATOM 625 O O . GLU A 1 79 ? 19.783 7.272 -34.241 1.00 90.88 79 GLU A O 1
ATOM 630 N N . LEU A 1 80 ? 20.152 5.787 -35.886 1.00 90.69 80 LEU A N 1
ATOM 631 C CA . LEU A 1 80 ? 19.196 4.803 -35.381 1.00 90.69 80 LEU A CA 1
ATOM 632 C C . LEU A 1 80 ? 19.614 4.265 -34.009 1.00 90.69 80 LEU A C 1
ATOM 634 O O . LEU A 1 80 ? 18.803 4.250 -33.089 1.00 90.69 80 LEU A O 1
ATOM 638 N N . ILE A 1 81 ? 20.890 3.908 -33.843 1.00 93.38 81 ILE A N 1
ATOM 639 C CA . ILE A 1 81 ? 21.425 3.458 -32.551 1.00 93.38 81 ILE A CA 1
ATOM 640 C C . ILE A 1 81 ? 21.282 4.556 -31.495 1.00 93.38 81 ILE A C 1
ATOM 642 O O . ILE A 1 81 ? 20.867 4.281 -30.373 1.00 93.38 81 ILE A O 1
ATOM 646 N N . ASN A 1 82 ? 21.604 5.803 -31.842 1.00 94.00 82 ASN A N 1
ATOM 647 C CA . ASN A 1 82 ? 21.501 6.929 -30.919 1.00 94.00 82 ASN A CA 1
ATOM 648 C C . ASN A 1 82 ? 20.047 7.224 -30.535 1.00 94.00 82 ASN A C 1
ATOM 650 O O . ASN A 1 82 ? 19.785 7.539 -29.375 1.00 94.00 82 ASN A O 1
ATOM 654 N N . ARG A 1 83 ? 19.107 7.103 -31.481 1.00 93.50 83 ARG A N 1
ATOM 655 C CA . ARG A 1 83 ? 17.672 7.249 -31.217 1.00 93.50 83 ARG A CA 1
ATOM 656 C C . ARG A 1 83 ? 17.193 6.173 -30.250 1.00 93.50 83 ARG A C 1
ATOM 658 O O . ARG A 1 83 ? 16.628 6.500 -29.212 1.00 93.50 83 ARG A O 1
ATOM 665 N N . ASP A 1 84 ? 17.498 4.915 -30.544 1.00 93.31 84 ASP A N 1
ATOM 666 C CA . ASP A 1 84 ? 17.089 3.788 -29.707 1.00 93.31 84 ASP A CA 1
ATOM 667 C C . ASP A 1 84 ? 17.755 3.852 -28.318 1.00 93.31 84 ASP A C 1
ATOM 669 O O . ASP A 1 84 ? 17.139 3.515 -27.304 1.00 93.31 84 ASP A O 1
ATOM 673 N N . TYR A 1 85 ? 18.992 4.354 -28.238 1.00 95.81 85 TYR A N 1
ATOM 674 C CA . TYR A 1 85 ? 19.669 4.619 -26.970 1.00 95.81 85 TYR A CA 1
ATOM 675 C C . TYR A 1 85 ? 18.973 5.721 -26.162 1.00 95.81 85 TYR A C 1
ATOM 677 O O . TYR A 1 85 ? 18.753 5.548 -24.963 1.00 95.81 85 TYR A O 1
ATOM 685 N N . ALA A 1 86 ? 18.593 6.835 -26.795 1.00 94.62 86 ALA A N 1
ATOM 686 C CA . ALA A 1 86 ? 17.858 7.912 -26.133 1.00 94.62 86 ALA A CA 1
ATOM 687 C C . ALA A 1 86 ? 16.507 7.419 -25.595 1.00 94.62 86 ALA A C 1
ATOM 689 O O . ALA A 1 86 ? 16.156 7.711 -24.450 1.00 94.62 86 ALA A O 1
ATOM 690 N N . ASP A 1 87 ? 15.791 6.608 -26.373 1.00 95.25 87 ASP A N 1
ATOM 691 C CA . ASP A 1 87 ? 14.526 6.004 -25.959 1.00 95.25 87 ASP A CA 1
ATOM 692 C C . ASP A 1 87 ? 14.716 5.050 -24.768 1.00 95.25 87 ASP A C 1
ATOM 694 O O . ASP A 1 87 ? 13.962 5.114 -23.793 1.00 95.25 87 ASP A O 1
ATOM 698 N N . PHE A 1 88 ? 15.764 4.219 -24.783 1.00 96.25 88 PHE A N 1
ATOM 699 C CA . PHE A 1 88 ? 16.098 3.334 -23.664 1.00 96.25 88 PHE A CA 1
ATOM 700 C C . PHE A 1 88 ? 16.466 4.108 -22.387 1.00 96.25 88 PHE A C 1
ATOM 702 O O . PHE A 1 88 ? 16.011 3.771 -21.288 1.00 96.25 88 PHE A O 1
ATOM 709 N N . VAL A 1 89 ? 17.264 5.171 -22.507 1.00 95.50 89 VAL A N 1
ATOM 710 C CA . VAL A 1 89 ? 17.639 6.023 -21.369 1.00 95.50 89 VAL A CA 1
ATOM 711 C C . VAL A 1 89 ? 16.417 6.753 -20.807 1.00 95.50 89 VAL A C 1
ATOM 713 O O . VAL A 1 89 ? 16.223 6.776 -19.591 1.00 95.50 89 VAL A O 1
ATOM 716 N N . ASN A 1 90 ? 15.547 7.285 -21.665 1.00 94.25 90 ASN A N 1
ATOM 717 C CA . ASN A 1 90 ? 14.302 7.919 -21.237 1.00 94.25 90 ASN A CA 1
ATOM 718 C C . ASN A 1 90 ? 13.392 6.925 -20.509 1.00 94.25 90 ASN A C 1
ATOM 720 O O . ASN A 1 90 ? 12.903 7.221 -19.418 1.00 94.25 90 ASN A O 1
ATOM 724 N N . LEU A 1 91 ? 13.204 5.724 -21.063 1.00 94.50 91 LEU A N 1
ATOM 725 C CA . LEU A 1 91 ? 12.387 4.691 -20.432 1.00 94.50 91 LEU A CA 1
ATOM 726 C C . LEU A 1 91 ? 12.961 4.253 -19.078 1.00 94.50 91 LEU A C 1
ATOM 728 O O . LEU A 1 91 ? 12.219 4.170 -18.103 1.00 94.50 91 LEU A O 1
ATOM 732 N N . SER A 1 92 ? 14.270 4.012 -18.993 1.00 93.25 92 SER A N 1
ATOM 733 C CA . SER A 1 92 ? 14.923 3.599 -17.741 1.00 93.25 92 SER A CA 1
ATOM 734 C C . SER A 1 92 ? 14.889 4.694 -16.669 1.00 93.25 92 SER A C 1
ATOM 736 O O . SER A 1 92 ? 14.664 4.402 -15.491 1.00 93.25 92 SER A O 1
ATOM 738 N N . THR A 1 93 ? 15.015 5.962 -17.069 1.00 93.31 93 THR A N 1
ATOM 739 C CA . THR A 1 93 ? 14.860 7.115 -16.170 1.00 93.31 93 THR A CA 1
ATOM 740 C C . THR A 1 93 ? 13.423 7.224 -15.661 1.00 93.31 93 THR A C 1
ATOM 742 O O . THR A 1 93 ? 13.211 7.379 -14.459 1.00 93.31 93 THR A O 1
ATOM 745 N N . ASN A 1 94 ? 12.432 7.079 -16.546 1.00 94.06 94 ASN A N 1
ATOM 746 C CA . ASN A 1 94 ? 11.015 7.102 -16.179 1.00 94.06 94 ASN A CA 1
ATOM 747 C C . ASN A 1 94 ? 10.645 5.949 -15.240 1.00 94.06 94 ASN A C 1
ATOM 749 O O . ASN A 1 94 ? 9.930 6.165 -14.264 1.00 94.06 94 ASN A O 1
ATOM 753 N N . LEU A 1 95 ? 11.162 4.745 -15.493 1.00 93.31 95 LEU A N 1
ATOM 754 C CA . LEU A 1 95 ? 10.929 3.582 -14.639 1.00 93.31 95 LEU A CA 1
ATOM 755 C C . LEU A 1 95 ? 11.526 3.785 -13.240 1.00 93.31 95 LEU A C 1
ATOM 757 O O . LEU A 1 95 ? 10.837 3.596 -12.244 1.00 93.31 95 LEU A O 1
ATOM 761 N N . THR A 1 96 ? 12.763 4.280 -13.163 1.00 90.69 96 THR A N 1
ATOM 762 C CA . THR A 1 96 ? 13.398 4.624 -11.879 1.00 90.69 96 THR A CA 1
ATOM 763 C C . THR A 1 96 ? 12.632 5.743 -11.158 1.00 90.69 96 THR A C 1
ATOM 765 O O . THR A 1 96 ? 12.537 5.764 -9.931 1.00 90.69 96 THR A O 1
ATOM 768 N N . GLY A 1 97 ? 12.068 6.696 -11.908 1.00 91.06 97 GLY A N 1
ATOM 769 C CA . GLY A 1 97 ? 11.182 7.730 -11.373 1.00 91.06 97 GLY A CA 1
ATOM 770 C C . GLY A 1 97 ? 9.891 7.154 -10.787 1.00 91.06 97 GLY A C 1
ATOM 771 O O . GLY A 1 97 ? 9.457 7.588 -9.721 1.00 91.06 97 GLY A O 1
ATOM 772 N N . LEU A 1 98 ? 9.314 6.144 -11.439 1.00 93.44 98 LEU A N 1
ATOM 773 C CA . LEU A 1 98 ? 8.129 5.434 -10.965 1.00 93.44 98 LEU A CA 1
ATOM 774 C C . LEU A 1 98 ? 8.412 4.631 -9.689 1.00 93.44 98 LEU A C 1
ATOM 776 O O . LEU A 1 98 ? 7.609 4.702 -8.762 1.00 93.44 98 LEU A O 1
ATOM 780 N N . ASP A 1 99 ? 9.563 3.966 -9.582 1.00 92.50 99 ASP A N 1
ATOM 781 C CA . ASP A 1 99 ? 9.966 3.273 -8.348 1.00 92.50 99 ASP A CA 1
ATOM 782 C C . ASP A 1 99 ? 10.008 4.233 -7.148 1.00 92.50 99 ASP A C 1
ATOM 784 O O . ASP A 1 99 ? 9.465 3.939 -6.083 1.00 92.50 99 ASP A O 1
ATOM 788 N N . ARG A 1 100 ? 10.543 5.446 -7.340 1.00 91.25 100 ARG A N 1
ATOM 789 C CA . ARG A 1 100 ? 10.545 6.483 -6.293 1.00 91.25 100 ARG A CA 1
ATOM 790 C C . ARG A 1 100 ? 9.137 6.924 -5.897 1.00 91.25 100 ARG A C 1
ATOM 792 O O . ARG A 1 100 ? 8.894 7.175 -4.719 1.00 91.25 100 ARG A O 1
ATOM 799 N N . LEU A 1 101 ? 8.215 7.034 -6.856 1.00 92.38 101 LEU A N 1
ATOM 800 C CA . LEU A 1 101 ? 6.812 7.359 -6.573 1.00 92.38 101 LEU A CA 1
ATOM 801 C C . LEU A 1 101 ? 6.122 6.232 -5.796 1.00 92.38 101 LEU A C 1
ATOM 803 O O . LEU A 1 101 ? 5.361 6.509 -4.870 1.00 92.38 101 LEU A O 1
ATOM 807 N N . ILE A 1 102 ? 6.411 4.973 -6.131 1.00 93.81 102 ILE A N 1
ATOM 808 C CA . ILE A 1 102 ? 5.902 3.813 -5.392 1.00 93.81 102 ILE A CA 1
ATOM 809 C C . ILE A 1 102 ? 6.407 3.845 -3.949 1.00 93.81 102 ILE A C 1
ATOM 811 O O . ILE A 1 102 ? 5.602 3.716 -3.027 1.00 93.81 102 ILE A O 1
ATOM 815 N N . ASP A 1 103 ? 7.702 4.069 -3.729 1.00 91.88 103 ASP A N 1
ATOM 816 C CA . ASP A 1 103 ? 8.270 4.147 -2.378 1.00 91.88 103 ASP A CA 1
ATOM 817 C C . ASP A 1 103 ? 7.700 5.328 -1.574 1.00 91.88 103 ASP A C 1
ATOM 819 O O . ASP A 1 103 ? 7.387 5.192 -0.382 1.00 91.88 103 ASP A O 1
ATOM 823 N N . ALA A 1 104 ? 7.477 6.466 -2.239 1.00 93.38 104 ALA A N 1
ATOM 824 C CA . ALA A 1 104 ? 6.839 7.638 -1.648 1.00 93.38 104 ALA A CA 1
ATOM 825 C C . ALA A 1 104 ? 5.378 7.387 -1.240 1.00 93.38 104 ALA A C 1
ATOM 827 O O . ALA A 1 104 ? 4.917 7.996 -0.280 1.00 93.38 104 ALA A O 1
ATOM 828 N N . LEU A 1 105 ? 4.655 6.488 -1.920 1.00 95.19 105 LEU A N 1
ATOM 829 C CA . LEU A 1 105 ? 3.287 6.086 -1.558 1.00 95.19 105 LEU A CA 1
ATOM 830 C C . LEU A 1 105 ? 3.251 4.951 -0.528 1.00 95.19 105 LEU A C 1
ATOM 832 O O . LEU A 1 105 ? 2.368 4.908 0.329 1.00 95.19 105 LEU A O 1
ATOM 836 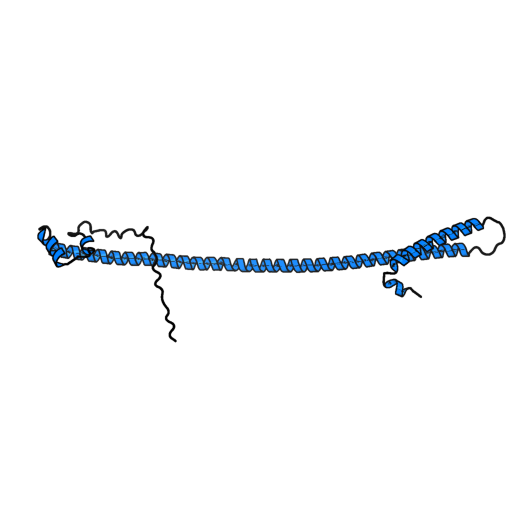N N . LYS A 1 106 ? 4.214 4.031 -0.583 1.00 95.31 106 LYS A N 1
ATOM 837 C CA . LYS A 1 106 ? 4.297 2.869 0.309 1.00 95.31 106 LYS A CA 1
ATOM 838 C C . LYS A 1 106 ? 4.438 3.279 1.774 1.00 95.31 106 LYS A C 1
ATOM 840 O O . LYS A 1 106 ? 3.800 2.683 2.638 1.00 95.31 106 LYS A O 1
ATOM 845 N N . THR A 1 107 ? 5.244 4.304 2.040 1.00 92.75 107 THR A N 1
ATOM 846 C CA . THR A 1 107 ? 5.490 4.819 3.396 1.00 92.75 107 THR A CA 1
ATOM 847 C C . THR A 1 107 ? 4.218 5.374 4.064 1.00 92.75 107 THR A C 1
ATOM 849 O O . THR A 1 107 ? 3.844 4.846 5.113 1.00 92.75 107 THR A O 1
ATOM 852 N N . PRO A 1 108 ? 3.497 6.360 3.487 1.00 95.12 108 PRO 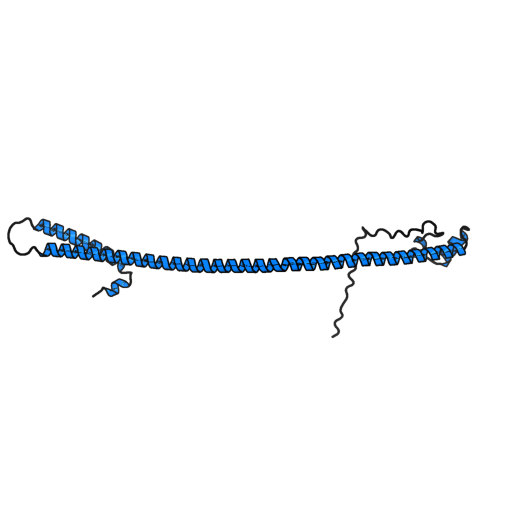A N 1
ATOM 853 C CA . PRO A 1 108 ? 2.275 6.891 4.094 1.00 95.12 108 PRO A CA 1
ATOM 854 C C . PRO A 1 108 ? 1.151 5.851 4.176 1.00 95.12 108 PRO A C 1
ATOM 856 O O . PRO A 1 108 ? 0.388 5.860 5.135 1.00 95.12 108 PRO A O 1
ATOM 859 N N . LEU A 1 109 ? 1.061 4.905 3.232 1.00 96.25 109 LEU A N 1
ATOM 860 C CA . LEU A 1 109 ? 0.112 3.789 3.335 1.00 96.25 109 LEU A CA 1
ATOM 861 C C . LEU A 1 109 ? 0.428 2.857 4.514 1.00 96.25 109 LEU A C 1
ATOM 863 O O . LEU A 1 109 ? -0.488 2.377 5.181 1.00 96.25 109 LEU A O 1
ATOM 867 N N . GLY A 1 110 ? 1.713 2.609 4.780 1.00 94.56 110 GLY A N 1
ATOM 868 C CA . GLY A 1 110 ? 2.158 1.872 5.961 1.00 94.56 110 GLY A CA 1
ATOM 869 C C . GLY A 1 110 ? 1.772 2.584 7.257 1.00 94.56 110 GLY A C 1
ATOM 870 O O . GLY A 1 110 ? 1.169 1.967 8.130 1.00 94.56 110 GLY A O 1
ATOM 871 N N . GLN A 1 111 ? 2.032 3.891 7.334 1.00 95.06 111 GLN A N 1
ATOM 872 C CA . GLN A 1 111 ? 1.665 4.724 8.486 1.00 95.06 111 GLN A CA 1
ATOM 873 C C . GLN A 1 111 ? 0.152 4.738 8.721 1.00 95.06 111 GLN A C 1
ATOM 875 O O . GLN A 1 111 ? -0.299 4.466 9.827 1.00 95.06 111 GLN A O 1
ATOM 880 N N . LEU A 1 112 ? -0.645 4.955 7.671 1.00 95.81 112 LEU A N 1
ATOM 881 C CA . LEU A 1 112 ? -2.105 4.934 7.766 1.00 95.81 112 LEU A CA 1
ATOM 882 C C . LEU A 1 112 ? -2.621 3.581 8.270 1.00 95.81 112 LEU A C 1
ATOM 884 O O . LEU A 1 112 ? -3.542 3.523 9.083 1.00 95.81 112 LEU A O 1
ATOM 888 N N . ARG A 1 113 ? -2.025 2.475 7.810 1.00 96.44 113 ARG A N 1
ATOM 889 C CA . ARG A 1 113 ? -2.372 1.139 8.304 1.00 96.44 113 ARG A CA 1
ATOM 890 C C . ARG A 1 113 ? -2.089 1.007 9.802 1.00 96.44 113 ARG A C 1
ATOM 892 O O . ARG A 1 113 ? -2.916 0.438 10.512 1.00 96.44 113 ARG A O 1
ATOM 899 N N . GLU A 1 114 ? -0.946 1.494 10.273 1.00 96.56 114 GLU A N 1
ATOM 900 C CA . GLU A 1 114 ? -0.601 1.480 11.699 1.00 96.56 114 GLU A CA 1
ATOM 901 C C . GLU A 1 114 ? -1.553 2.353 12.526 1.00 96.56 114 GLU A C 1
ATOM 903 O O . GLU A 1 114 ? -2.025 1.909 13.572 1.00 96.56 114 GLU A O 1
ATOM 908 N N . GLU A 1 115 ? -1.914 3.541 12.037 1.00 97.12 115 GLU A N 1
ATOM 909 C CA . GLU A 1 115 ? -2.899 4.411 12.689 1.00 97.12 115 GLU A CA 1
ATOM 910 C C . GLU A 1 115 ? -4.271 3.741 12.802 1.00 97.12 115 GLU A C 1
ATOM 912 O O . GLU A 1 115 ? -4.870 3.744 13.876 1.00 97.12 115 GLU A O 1
ATOM 917 N N . VAL A 1 116 ? -4.754 3.100 11.733 1.00 97.56 116 VAL A N 1
ATOM 918 C CA . VAL A 1 116 ? -6.032 2.372 11.753 1.00 97.56 116 VAL A CA 1
ATOM 919 C C . VAL A 1 116 ? -6.002 1.228 12.767 1.00 97.56 116 VAL A C 1
ATOM 921 O O . VAL A 1 116 ? -6.955 1.070 13.526 1.00 97.56 116 VAL A O 1
ATOM 924 N N . LEU A 1 117 ? -4.915 0.453 12.821 1.00 97.00 117 LEU A N 1
ATOM 925 C CA . LEU A 1 117 ? -4.762 -0.619 13.811 1.00 97.00 117 LEU A CA 1
ATOM 926 C C . LEU A 1 117 ? -4.704 -0.073 15.244 1.00 97.00 117 LEU A C 1
ATOM 928 O O . LEU A 1 117 ? -5.281 -0.668 16.152 1.00 97.00 117 LEU A O 1
ATOM 932 N N . SER A 1 118 ? -4.046 1.069 15.448 1.00 97.62 118 SER A N 1
ATOM 933 C CA . SER A 1 118 ? -4.006 1.756 16.741 1.00 97.62 118 SER A CA 1
ATOM 934 C C . SER A 1 118 ? -5.402 2.204 17.180 1.00 97.62 118 SER A C 1
ATOM 936 O O . SER A 1 118 ? -5.818 1.921 18.301 1.00 97.62 118 SER A O 1
ATOM 938 N N . VAL A 1 119 ? -6.170 2.827 16.281 1.00 97.56 119 VAL A N 1
ATOM 939 C CA . VAL A 1 119 ? -7.552 3.248 16.554 1.00 97.56 119 VAL A CA 1
ATOM 940 C C . VAL A 1 119 ? -8.460 2.051 16.830 1.00 97.56 119 VAL A C 1
ATOM 942 O O . VAL A 1 119 ? -9.260 2.115 17.758 1.00 97.56 119 VAL A O 1
ATOM 945 N N . GLN A 1 120 ? -8.327 0.958 16.072 1.00 97.50 120 GLN A N 1
ATOM 946 C CA . GLN A 1 120 ? -9.066 -0.281 16.338 1.00 97.50 120 GLN A CA 1
ATOM 947 C C . GLN A 1 120 ? -8.783 -0.800 17.746 1.00 97.50 120 GLN A C 1
ATOM 949 O O . GLN A 1 120 ? -9.719 -1.045 18.497 1.00 97.50 120 GLN A O 1
ATOM 954 N N . LYS A 1 121 ? -7.508 -0.860 18.143 1.00 97.38 121 LYS A N 1
ATOM 955 C CA . LYS A 1 121 ? -7.129 -1.277 19.494 1.00 97.38 121 LYS A CA 1
ATOM 956 C C . LYS A 1 121 ? -7.713 -0.358 20.571 1.00 97.38 121 LYS A C 1
ATOM 958 O O . LYS A 1 121 ? -8.268 -0.843 21.547 1.00 97.38 121 LYS A O 1
ATOM 963 N N . LEU A 1 122 ? -7.621 0.960 20.390 1.00 97.19 122 LEU A N 1
ATOM 964 C CA . LEU A 1 122 ? -8.205 1.923 21.331 1.00 97.19 122 LEU A CA 1
ATOM 965 C C . LEU A 1 122 ? -9.725 1.764 21.447 1.00 97.19 122 LEU A C 1
ATOM 967 O O . LEU A 1 122 ? -10.279 1.936 22.530 1.00 97.19 122 LEU A O 1
ATOM 971 N N . LEU A 1 123 ? -10.400 1.448 20.340 1.00 97.56 123 LEU A N 1
ATOM 972 C CA . LEU A 1 123 ? -11.833 1.187 20.331 1.00 97.56 123 LEU A CA 1
ATOM 973 C C . LEU A 1 123 ? -12.166 -0.115 21.066 1.00 97.56 123 LEU A C 1
ATOM 975 O O . LEU A 1 123 ? -13.097 -0.118 21.866 1.00 97.56 123 LEU A O 1
ATOM 979 N N . ASP A 1 124 ? -11.404 -1.183 20.839 1.00 97.75 124 ASP A N 1
ATOM 980 C CA . ASP A 1 124 ? -11.577 -2.462 21.534 1.00 97.75 124 ASP A CA 1
ATOM 981 C C . ASP A 1 124 ? -11.372 -2.300 23.050 1.00 97.75 124 ASP A C 1
ATOM 983 O O . ASP A 1 124 ? -12.230 -2.711 23.834 1.00 97.75 124 ASP A O 1
ATOM 987 N N . ASP A 1 125 ? -10.315 -1.593 23.466 1.00 97.62 125 ASP A N 1
ATOM 988 C CA . ASP A 1 125 ? -10.045 -1.268 24.874 1.00 97.62 125 ASP A CA 1
ATOM 989 C C . ASP A 1 125 ? -11.191 -0.419 25.481 1.00 97.62 125 ASP A C 1
ATOM 991 O O . ASP A 1 125 ? -11.635 -0.636 26.616 1.00 97.62 125 ASP A O 1
ATOM 995 N N . ALA A 1 126 ? -11.727 0.547 24.724 1.00 97.12 126 ALA A N 1
ATOM 996 C CA . ALA A 1 126 ? -12.863 1.370 25.150 1.00 97.12 126 ALA A CA 1
ATOM 997 C C . ALA A 1 126 ? -14.164 0.558 25.278 1.00 97.12 126 ALA A C 1
ATOM 999 O O . ALA A 1 126 ? -14.953 0.782 26.201 1.00 97.12 126 ALA A O 1
ATOM 1000 N N . ILE A 1 127 ? -14.401 -0.395 24.374 1.00 97.44 127 ILE A N 1
ATOM 1001 C CA . ILE A 1 127 ? -15.544 -1.311 24.440 1.00 97.44 127 ILE A CA 1
ATOM 1002 C C . ILE A 1 127 ? -15.419 -2.217 25.666 1.00 97.44 127 ILE A C 1
ATOM 1004 O O . ILE A 1 127 ? -16.395 -2.370 26.403 1.00 97.44 127 ILE A O 1
ATOM 1008 N N . GLU A 1 128 ? -14.238 -2.783 25.920 1.00 97.56 12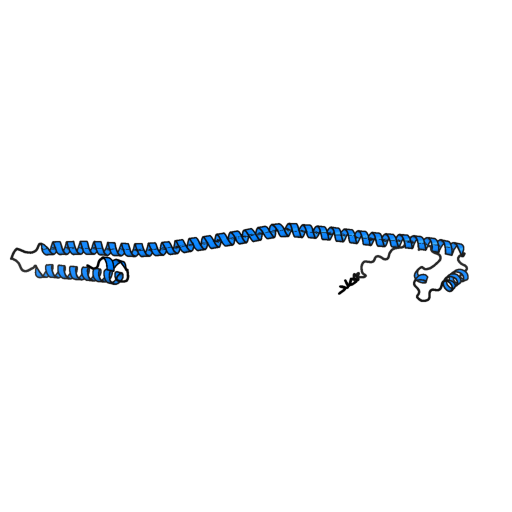8 GLU A N 1
ATOM 1009 C CA . GLU A 1 128 ? -14.002 -3.665 27.065 1.00 97.56 128 GLU A CA 1
ATOM 1010 C C . GLU A 1 128 ? -14.217 -2.928 28.392 1.00 97.56 128 GLU A C 1
ATOM 1012 O O . GLU A 1 128 ? -14.989 -3.382 29.240 1.00 97.56 128 GLU A O 1
ATOM 1017 N N . THR A 1 129 ? -13.616 -1.747 28.546 1.00 97.25 129 THR A N 1
ATOM 1018 C CA . THR A 1 129 ? -13.789 -0.905 29.742 1.00 97.25 129 THR A CA 1
ATOM 1019 C C . THR A 1 129 ? -15.244 -0.479 29.945 1.00 97.25 129 THR A C 1
ATOM 1021 O O . THR A 1 129 ? -15.777 -0.608 31.048 1.00 97.25 129 THR A O 1
ATOM 1024 N N . THR A 1 130 ? -15.933 -0.058 28.880 1.00 97.06 130 THR A N 1
ATOM 1025 C CA . THR A 1 130 ? -17.359 0.305 28.941 1.00 97.06 130 THR A CA 1
ATOM 1026 C C . THR A 1 130 ? -18.229 -0.890 29.335 1.00 97.06 130 THR A C 1
ATOM 1028 O O . THR A 1 130 ? -19.142 -0.755 30.153 1.00 97.06 130 THR A O 1
ATOM 1031 N N . SER A 1 131 ? -17.947 -2.071 28.782 1.00 97.19 131 SER A N 1
ATOM 1032 C CA . SER A 1 131 ? -18.652 -3.315 29.106 1.00 97.19 131 SER A CA 1
ATOM 1033 C C . SER A 1 131 ? -18.446 -3.709 30.570 1.00 97.19 131 SER A C 1
ATOM 1035 O O . SER A 1 131 ? -19.413 -3.992 31.284 1.00 97.19 131 SER A O 1
ATOM 1037 N N . HIS A 1 132 ? -17.202 -3.642 31.051 1.00 97.44 132 HIS A N 1
ATOM 1038 C CA . HIS A 1 132 ? -16.857 -3.892 32.446 1.00 97.44 132 HIS A CA 1
ATOM 1039 C C . HIS A 1 132 ? -17.591 -2.930 33.393 1.00 97.44 132 HIS A C 1
ATOM 1041 O O . HIS A 1 132 ? -18.202 -3.359 34.377 1.00 97.44 132 HIS A O 1
ATOM 1047 N N . ASP A 1 133 ? -17.600 -1.635 33.081 1.00 97.06 133 ASP A N 1
ATOM 1048 C CA . ASP A 1 133 ? -18.287 -0.631 33.891 1.00 97.06 133 ASP A CA 1
ATOM 1049 C C . ASP A 1 133 ? -19.805 -0.825 33.889 1.00 97.06 133 ASP A C 1
ATOM 1051 O O . ASP A 1 133 ? -20.457 -0.675 34.928 1.00 97.06 133 ASP A O 1
ATOM 1055 N N . LEU A 1 134 ? -20.386 -1.223 32.756 1.00 97.00 134 LEU A N 1
ATOM 1056 C CA . LEU A 1 134 ? -21.802 -1.560 32.664 1.00 97.00 134 LEU A CA 1
ATOM 1057 C C . LEU A 1 134 ? -22.143 -2.791 33.517 1.00 97.00 134 LEU A C 1
ATOM 1059 O O . LEU A 1 134 ? -23.115 -2.749 34.276 1.00 97.00 134 LEU A O 1
ATOM 1063 N N . ALA A 1 135 ? -21.323 -3.845 33.471 1.00 96.38 135 ALA A N 1
ATOM 1064 C CA . ALA A 1 135 ? -21.482 -5.027 34.319 1.00 96.38 135 ALA A CA 1
ATOM 1065 C C . ALA A 1 135 ? -21.364 -4.672 35.812 1.00 96.38 135 ALA A C 1
ATOM 1067 O O . ALA A 1 135 ? -22.210 -5.058 36.624 1.00 96.38 135 ALA A O 1
ATOM 1068 N N . ARG A 1 136 ? -20.377 -3.846 36.181 1.00 96.38 136 ARG A N 1
ATOM 1069 C CA . ARG A 1 136 ? -20.212 -3.343 37.551 1.00 96.38 136 ARG A CA 1
ATOM 1070 C C . ARG A 1 136 ? -21.429 -2.537 38.007 1.00 96.38 136 ARG A C 1
ATOM 1072 O O . ARG A 1 136 ? -21.925 -2.750 39.114 1.00 96.38 136 ARG A O 1
ATOM 1079 N N . ARG A 1 137 ? -21.954 -1.644 37.160 1.00 95.75 137 ARG A N 1
ATOM 1080 C CA . ARG A 1 137 ? -23.174 -0.868 37.450 1.00 95.75 137 ARG A CA 1
ATOM 1081 C C . ARG A 1 137 ? -24.392 -1.764 37.644 1.00 95.75 137 ARG A C 1
ATOM 1083 O O . ARG A 1 137 ? -25.195 -1.490 38.537 1.00 95.75 137 ARG A O 1
ATOM 1090 N N . GLN A 1 138 ? -24.533 -2.830 36.857 1.00 95.31 138 GLN A N 1
ATOM 1091 C CA . GLN A 1 138 ? -25.613 -3.801 37.042 1.00 95.31 138 GLN A CA 1
ATOM 1092 C C . GLN A 1 138 ? -25.517 -4.491 38.408 1.00 95.31 138 GLN A C 1
ATOM 1094 O O . GLN A 1 138 ? -26.522 -4.565 39.115 1.00 95.31 138 GLN A O 1
ATOM 1099 N N . THR A 1 139 ? -24.324 -4.921 38.825 1.00 94.81 139 THR A N 1
ATOM 1100 C CA . THR A 1 139 ? -24.100 -5.520 40.152 1.00 94.81 139 THR A CA 1
ATOM 1101 C C . THR A 1 139 ? -24.437 -4.550 41.282 1.00 94.81 139 THR A C 1
ATOM 1103 O O . THR A 1 139 ? -25.194 -4.906 42.182 1.00 94.81 139 THR A O 1
ATOM 1106 N N . ILE A 1 140 ? -23.968 -3.300 41.202 1.00 95.00 140 ILE A N 1
ATOM 1107 C CA . ILE A 1 140 ? -24.287 -2.264 42.199 1.00 95.00 140 ILE A CA 1
ATOM 1108 C C . ILE A 1 140 ? -25.799 -2.009 42.256 1.00 95.00 140 ILE A C 1
ATOM 1110 O O . ILE A 1 140 ? -26.367 -1.856 43.333 1.00 95.00 140 ILE A O 1
ATOM 1114 N N . THR A 1 141 ? -26.473 -1.986 41.104 1.00 93.12 141 THR A N 1
ATOM 1115 C CA . THR A 1 141 ? -27.927 -1.773 41.045 1.00 93.12 141 THR A CA 1
ATOM 1116 C C . THR A 1 141 ? -28.686 -2.924 41.707 1.00 93.12 141 THR A C 1
ATOM 1118 O O . THR A 1 141 ? -29.636 -2.671 42.447 1.00 93.12 141 THR A O 1
ATOM 1121 N N . LYS A 1 142 ? -28.244 -4.174 41.508 1.00 91.25 142 LYS A N 1
ATOM 1122 C CA . LYS A 1 142 ? -28.802 -5.349 42.198 1.00 91.25 142 LYS A CA 1
ATOM 1123 C C . LYS A 1 142 ? -28.609 -5.252 43.712 1.00 91.25 142 LYS A C 1
ATOM 1125 O O . LYS A 1 142 ? -29.590 -5.315 44.444 1.00 91.25 142 LYS A O 1
ATOM 1130 N N . GLN A 1 143 ? -27.385 -4.982 44.166 1.00 90.12 143 GLN A N 1
ATOM 1131 C CA . GLN A 1 143 ? -27.071 -4.809 45.590 1.00 90.12 143 GLN A CA 1
ATOM 1132 C C . GLN A 1 143 ? -27.886 -3.675 46.228 1.00 90.12 143 GLN A C 1
ATOM 1134 O O . GLN A 1 143 ? -28.416 -3.822 47.325 1.00 90.12 143 GLN A O 1
ATOM 1139 N N . LYS A 1 144 ? -28.049 -2.544 45.530 1.00 91.38 144 LYS A N 1
ATOM 1140 C CA . LYS A 1 144 ? -28.885 -1.432 46.001 1.00 91.38 144 LYS A CA 1
ATOM 1141 C C . LYS A 1 144 ? -30.353 -1.841 46.135 1.00 91.38 144 LYS A C 1
ATOM 1143 O O . LYS A 1 144 ? -30.997 -1.456 47.108 1.00 91.38 144 LYS A O 1
ATOM 1148 N N . ALA A 1 145 ? -30.886 -2.595 45.173 1.00 88.19 145 ALA A N 1
ATOM 1149 C CA . ALA A 1 145 ? -32.257 -3.095 45.237 1.00 88.19 145 ALA A CA 1
ATOM 1150 C C . ALA A 1 145 ? -32.452 -4.066 46.413 1.00 88.19 145 ALA A C 1
ATOM 1152 O O . ALA A 1 145 ? -33.471 -3.991 47.094 1.00 88.19 145 ALA A O 1
ATOM 1153 N N . GLU A 1 146 ? -31.471 -4.928 46.685 1.00 85.81 146 GLU A N 1
ATOM 1154 C CA . GLU A 1 146 ? -31.467 -5.825 47.847 1.00 85.81 146 GLU A CA 1
ATOM 1155 C C . GLU A 1 146 ? -31.428 -5.050 49.171 1.00 85.81 146 GLU A C 1
ATOM 1157 O O . GLU A 1 146 ? -32.272 -5.278 50.036 1.00 85.81 146 GLU A O 1
ATOM 1162 N N . LEU A 1 147 ? -30.523 -4.076 49.309 1.00 88.56 147 LEU A N 1
ATOM 1163 C CA . LEU A 1 147 ? -30.441 -3.234 50.507 1.00 88.56 147 LEU A CA 1
ATOM 1164 C C . LEU A 1 147 ? -31.734 -2.455 50.753 1.00 88.56 147 LEU A C 1
ATOM 1166 O O . LEU A 1 147 ? -32.233 -2.441 51.872 1.00 88.56 147 LEU A O 1
ATOM 1170 N N . HIS A 1 148 ? -32.316 -1.854 49.712 1.00 88.69 148 HIS A N 1
ATOM 1171 C CA . HIS A 1 148 ? -33.580 -1.127 49.838 1.00 88.69 148 HIS A CA 1
ATOM 1172 C C . HIS A 1 148 ? -34.715 -2.035 50.335 1.00 88.69 148 HIS A C 1
ATOM 1174 O O . HIS A 1 148 ? -35.542 -1.615 51.145 1.00 88.69 148 HIS A O 1
ATOM 1180 N N . ARG A 1 149 ? -34.754 -3.293 49.879 1.00 83.12 149 ARG A N 1
ATOM 1181 C CA . ARG A 1 149 ? -35.721 -4.286 50.372 1.00 83.12 149 ARG A CA 1
ATOM 1182 C C . ARG A 1 149 ? -35.473 -4.628 51.839 1.00 83.12 149 ARG A C 1
ATOM 1184 O O . ARG A 1 149 ? -36.432 -4.681 52.601 1.00 83.12 149 ARG A O 1
ATOM 1191 N N . LEU A 1 150 ? -34.218 -4.800 52.255 1.00 85.94 150 LEU A N 1
ATOM 1192 C CA . LEU A 1 150 ? -33.879 -5.049 53.659 1.00 85.94 150 LEU A CA 1
ATOM 1193 C C . LEU A 1 150 ? -34.290 -3.876 54.561 1.00 85.94 150 LEU A C 1
ATOM 1195 O O . LEU A 1 150 ? -34.904 -4.092 55.602 1.00 85.94 150 LEU A O 1
ATOM 1199 N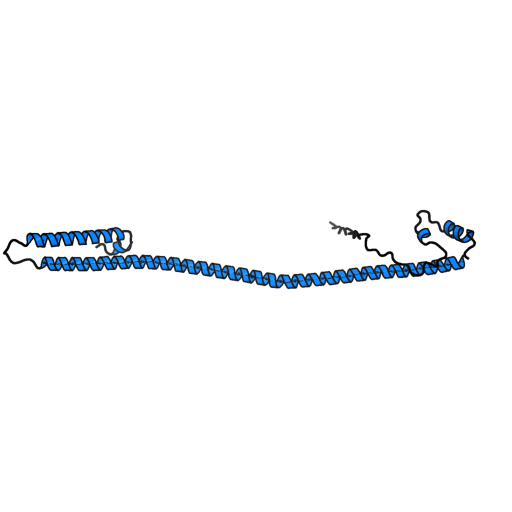 N . THR A 1 151 ? -34.028 -2.636 54.143 1.00 88.19 151 THR A N 1
ATOM 1200 C CA . THR A 1 151 ? -34.483 -1.440 54.869 1.00 88.19 151 THR A CA 1
ATOM 1201 C C . THR A 1 151 ? -36.008 -1.403 54.987 1.00 88.19 151 THR A C 1
ATOM 1203 O O . THR A 1 151 ? -36.534 -1.079 56.049 1.00 88.19 151 THR A O 1
ATOM 1206 N N . GLN A 1 152 ? -36.730 -1.788 53.929 1.00 87.56 152 GLN A N 1
ATOM 1207 C CA . GLN A 1 152 ? -38.188 -1.894 53.970 1.00 87.56 152 GLN A CA 1
ATOM 1208 C C . GLN A 1 152 ? -38.659 -2.967 54.962 1.00 87.56 152 GLN A C 1
ATOM 1210 O O . GLN A 1 152 ? -39.635 -2.729 55.667 1.00 87.56 152 GLN A O 1
ATOM 1215 N N . ILE A 1 153 ? -37.978 -4.115 55.050 1.00 87.81 153 ILE A N 1
ATOM 1216 C CA . ILE A 1 153 ? -38.279 -5.148 56.055 1.00 87.81 153 ILE A CA 1
ATOM 1217 C C . ILE A 1 153 ? -38.038 -4.606 57.472 1.00 87.81 153 ILE A C 1
ATOM 1219 O O . ILE A 1 153 ? -38.918 -4.753 58.314 1.00 87.81 153 ILE A O 1
ATOM 1223 N N . SER A 1 154 ? -36.915 -3.919 57.723 1.00 87.25 154 SER A N 1
ATOM 1224 C CA . SER A 1 154 ? -36.603 -3.315 59.034 1.00 87.25 154 SER A CA 1
ATOM 1225 C C . SER A 1 154 ? -37.682 -2.333 59.488 1.00 87.25 154 SER A C 1
ATOM 1227 O O . SER A 1 154 ? -38.231 -2.481 60.572 1.00 87.25 154 SER A O 1
ATOM 1229 N N . TYR A 1 155 ? -38.072 -1.390 58.624 1.00 88.75 155 TYR A N 1
ATOM 1230 C CA . TYR A 1 155 ? -39.127 -0.421 58.939 1.00 88.75 155 TYR A CA 1
ATOM 1231 C C . TYR A 1 155 ? -40.469 -1.097 59.269 1.00 88.75 155 TYR A C 1
ATOM 1233 O O . TYR A 1 155 ? -41.230 -0.638 60.121 1.00 88.75 155 TYR A O 1
ATOM 1241 N N . ARG A 1 156 ? -40.782 -2.206 58.587 1.00 83.00 156 ARG A N 1
ATOM 1242 C CA . ARG A 1 156 ? -42.011 -2.977 58.825 1.00 83.00 156 ARG A CA 1
ATOM 1243 C C . ARG A 1 156 ? -41.946 -3.760 60.134 1.00 83.00 156 ARG A C 1
ATOM 1245 O O . ARG A 1 156 ? -42.959 -3.818 60.823 1.00 83.00 156 ARG A O 1
ATOM 1252 N N . LEU A 1 157 ? -40.783 -4.309 60.489 1.00 85.38 157 LEU A N 1
ATOM 1253 C CA . LEU A 1 157 ? -40.546 -4.933 61.793 1.00 85.38 157 LEU A CA 1
ATOM 1254 C C . LEU A 1 157 ? -40.703 -3.915 62.925 1.00 85.38 157 LEU A C 1
ATOM 1256 O O . LEU A 1 157 ? -41.488 -4.160 63.831 1.00 85.38 157 LEU A O 1
ATOM 1260 N N . GLU A 1 158 ? -40.069 -2.745 62.819 1.00 86.12 158 GLU A N 1
ATOM 1261 C CA . GLU A 1 158 ? -40.203 -1.656 63.800 1.00 86.12 158 GLU A CA 1
ATOM 1262 C C . GLU A 1 158 ? -41.670 -1.230 63.981 1.00 86.12 158 GLU A C 1
ATOM 1264 O O . GLU A 1 158 ? -42.148 -1.033 65.098 1.00 86.12 158 GLU A O 1
ATOM 1269 N N . ARG A 1 159 ? -42.430 -1.135 62.881 1.00 84.56 159 ARG A N 1
ATOM 1270 C CA . ARG A 1 159 ? -43.867 -0.831 62.928 1.00 84.56 159 ARG A CA 1
ATOM 1271 C C . ARG A 1 159 ? -44.673 -1.941 63.606 1.00 84.56 159 ARG A C 1
ATOM 1273 O O . ARG A 1 159 ? -45.609 -1.638 64.341 1.00 84.56 159 ARG A O 1
ATOM 1280 N N . LEU A 1 160 ? -44.342 -3.205 63.349 1.00 83.62 160 LEU A N 1
ATOM 1281 C CA . LEU A 1 160 ? -45.003 -4.357 63.960 1.00 83.62 160 LEU A CA 1
ATOM 1282 C C . LEU A 1 160 ? -44.707 -4.421 65.464 1.00 83.62 160 LEU A C 1
ATOM 1284 O O . LEU A 1 160 ? -45.630 -4.615 66.250 1.00 83.62 160 LEU A O 1
ATOM 1288 N N . GLU A 1 161 ? -43.461 -4.180 65.870 1.00 83.75 161 GLU A N 1
ATOM 1289 C CA . GLU A 1 161 ? -43.059 -4.065 67.275 1.00 83.75 161 GLU A CA 1
ATOM 1290 C C . GLU A 1 161 ? -43.791 -2.919 67.982 1.00 83.75 161 GLU A C 1
ATOM 1292 O O . GLU A 1 161 ? -44.314 -3.118 69.076 1.00 83.75 161 GLU A O 1
ATOM 1297 N N . ALA A 1 162 ? -43.918 -1.750 67.344 1.00 83.69 162 ALA A N 1
ATOM 1298 C CA . ALA A 1 162 ? -44.684 -0.630 67.892 1.00 83.69 162 ALA A CA 1
ATOM 1299 C C . ALA A 1 162 ? -46.179 -0.964 68.066 1.00 83.69 162 ALA A C 1
ATOM 1301 O O . ALA A 1 162 ? -46.776 -0.616 69.086 1.00 83.69 162 ALA A O 1
ATOM 1302 N N . LEU A 1 163 ? -46.785 -1.670 67.102 1.00 81.69 163 LEU A N 1
ATOM 1303 C CA . LEU A 1 163 ? -48.172 -2.137 67.206 1.00 81.69 163 LEU A CA 1
ATOM 1304 C C . LEU A 1 163 ? -48.337 -3.172 68.329 1.00 81.69 163 LEU A C 1
ATOM 1306 O O . LEU A 1 163 ? -49.284 -3.072 69.108 1.00 81.69 163 LEU A O 1
ATOM 1310 N N . LEU A 1 164 ? -47.404 -4.120 68.463 1.00 80.06 164 LEU A N 1
ATOM 1311 C CA . LEU A 1 164 ? -47.398 -5.093 69.560 1.00 80.06 164 LEU A CA 1
ATOM 1312 C C . LEU A 1 164 ? -47.226 -4.420 70.927 1.00 80.06 164 LEU A C 1
ATOM 1314 O O . LEU A 1 164 ? -47.936 -4.779 71.862 1.00 80.06 164 LEU A O 1
ATOM 1318 N N . ALA A 1 165 ? -46.345 -3.423 71.040 1.00 79.31 165 ALA A N 1
ATOM 1319 C CA . ALA A 1 165 ? -46.166 -2.649 72.266 1.00 79.31 165 ALA A CA 1
ATOM 1320 C C . ALA A 1 165 ? -47.455 -1.903 72.654 1.00 79.31 165 ALA A C 1
ATOM 1322 O O . ALA A 1 165 ? -47.869 -1.970 73.807 1.00 79.31 165 ALA A O 1
ATOM 1323 N N . SER A 1 166 ? -48.153 -1.292 71.686 1.00 71.25 166 SER A N 1
ATOM 1324 C CA . SER A 1 166 ? -49.451 -0.644 71.942 1.00 71.25 166 SER A CA 1
ATOM 1325 C C . SER A 1 166 ? -50.582 -1.616 72.304 1.00 71.25 166 SER A C 1
ATOM 1327 O O . SER A 1 166 ? -51.499 -1.242 73.026 1.00 71.25 166 SER A O 1
ATOM 1329 N N . GLY A 1 167 ? -50.526 -2.865 71.827 1.00 64.19 167 GLY A N 1
ATOM 1330 C CA . GLY A 1 167 ? -51.498 -3.907 72.175 1.00 64.19 167 GLY A CA 1
ATOM 1331 C C . GLY A 1 167 ? -51.202 -4.610 73.506 1.00 64.19 167 GLY A C 1
ATOM 1332 O O . GLY A 1 167 ? -52.092 -5.238 74.075 1.00 64.19 167 GLY A O 1
ATOM 1333 N N . GLY A 1 168 ? -49.963 -4.512 74.002 1.00 56.28 168 GLY A N 1
ATOM 1334 C CA . GLY A 1 168 ? -49.495 -5.153 75.234 1.00 56.28 168 GLY A CA 1
ATOM 1335 C C . GLY A 1 168 ? -49.742 -4.355 76.519 1.00 56.28 168 GLY A C 1
ATOM 1336 O O . GLY A 1 168 ? -49.736 -4.944 77.595 1.00 56.28 168 GLY A O 1
ATOM 1337 N N . GLU A 1 169 ? -50.015 -3.048 76.436 1.00 49.53 169 GLU A N 1
ATOM 1338 C CA . GLU A 1 169 ? -50.338 -2.208 77.608 1.00 49.53 169 GLU A CA 1
ATOM 1339 C C . GLU A 1 169 ? -51.786 -2.399 78.127 1.00 49.53 169 GLU A C 1
ATOM 1341 O O . GLU A 1 169 ? -52.201 -1.756 79.088 1.00 49.53 169 GLU A O 1
ATOM 1346 N N . GLY A 1 170 ? -52.557 -3.318 77.533 1.00 50.34 170 GLY A N 1
ATOM 1347 C CA . GLY A 1 170 ? -53.976 -3.566 77.818 1.00 50.34 170 GLY A CA 1
ATOM 1348 C C . GLY A 1 170 ? -54.299 -4.683 78.822 1.00 50.34 170 GLY A C 1
ATOM 1349 O O . GLY A 1 170 ? -55.305 -5.369 78.653 1.00 50.34 170 GLY A O 1
ATOM 1350 N N . GLY A 1 171 ? -53.485 -4.898 79.856 1.00 48.16 171 GLY A N 1
ATOM 1351 C CA . GLY A 1 171 ? -53.869 -5.716 81.017 1.00 48.16 171 GLY A CA 1
ATOM 1352 C C . GLY A 1 171 ? -53.325 -5.058 82.278 1.00 48.16 171 GLY A C 1
ATOM 1353 O O . GLY A 1 171 ? -52.122 -5.074 82.499 1.00 48.16 171 GLY A O 1
ATOM 1354 N N . ILE A 1 172 ? -54.127 -4.385 83.101 1.00 47.19 172 ILE A N 1
ATOM 1355 C CA . ILE A 1 172 ? -55.169 -4.934 83.977 1.00 47.19 172 ILE A CA 1
ATOM 1356 C C . ILE A 1 172 ? -56.190 -3.811 84.246 1.00 47.19 172 ILE A C 1
ATOM 1358 O O . ILE A 1 172 ? -55.852 -2.879 84.967 1.00 47.19 172 ILE A O 1
ATOM 1362 N N . ASP A 1 173 ? -57.412 -3.889 83.712 1.00 39.53 173 ASP A N 1
ATOM 1363 C CA . ASP A 1 173 ? -58.602 -3.403 84.429 1.00 39.53 173 ASP A CA 1
ATOM 1364 C C . ASP A 1 173 ? -59.876 -4.034 83.845 1.00 39.53 173 ASP A C 1
ATOM 1366 O O . ASP A 1 173 ? -60.145 -3.974 82.642 1.00 39.53 173 ASP A O 1
ATOM 1370 N N . GLU A 1 174 ? -60.639 -4.703 84.704 1.00 51.31 174 GLU A N 1
ATOM 1371 C CA . GLU A 1 174 ? -61.955 -5.250 84.390 1.00 51.31 174 GLU A CA 1
ATOM 1372 C C . GLU A 1 174 ? -62.979 -4.108 84.328 1.00 51.31 174 GLU A C 1
ATOM 1374 O O . GLU A 1 174 ? -63.237 -3.500 85.357 1.00 51.31 174 GLU A O 1
ATOM 1379 N N . MET A 1 175 ? -63.594 -3.851 83.163 1.00 45.97 175 MET A N 1
ATOM 1380 C CA . MET A 1 175 ? -65.040 -3.596 82.969 1.00 45.97 175 MET A CA 1
ATOM 1381 C C . MET A 1 175 ? -65.316 -3.157 81.509 1.00 45.97 175 MET A C 1
ATOM 1383 O O . MET A 1 175 ? -64.597 -2.333 80.957 1.00 45.97 175 MET A O 1
ATOM 1387 N N . SER A 1 176 ? -66.446 -3.602 80.942 1.00 42.03 176 SER A N 1
ATOM 1388 C CA . SER A 1 176 ? -67.133 -3.080 79.734 1.00 42.03 176 SER A CA 1
ATOM 1389 C C . SER A 1 176 ? -66.896 -3.803 78.390 1.00 42.03 176 SER A C 1
ATOM 1391 O O . SER A 1 176 ? -65.829 -3.788 77.780 1.00 42.03 176 SER A O 1
ATOM 1393 N N . GLY A 1 177 ? -67.969 -4.441 77.906 1.00 46.88 177 GLY A N 1
ATOM 1394 C CA . GLY A 1 177 ? -68.024 -5.300 76.723 1.00 46.88 177 GLY A CA 1
ATOM 1395 C C . GLY A 1 177 ? -68.119 -4.566 75.386 1.00 46.88 177 GLY A C 1
ATOM 1396 O O . GLY A 1 177 ? -69.144 -4.655 74.716 1.00 46.88 177 GLY A O 1
ATOM 1397 N N . ASN A 1 178 ? -67.031 -3.917 74.965 1.00 49.28 178 ASN A N 1
ATOM 1398 C CA . ASN A 1 178 ? -66.839 -3.496 73.567 1.00 49.28 178 ASN A CA 1
ATOM 1399 C C . ASN A 1 178 ? -65.425 -3.806 73.012 1.00 49.28 178 ASN A C 1
ATOM 1401 O O . ASN A 1 178 ? -65.148 -3.565 71.841 1.00 49.28 178 ASN A O 1
ATOM 1405 N N . ASN A 1 179 ? -64.544 -4.409 73.823 1.00 51.94 179 ASN A N 1
ATOM 1406 C CA . ASN A 1 179 ? -63.120 -4.607 73.501 1.00 51.94 179 ASN A CA 1
ATOM 1407 C C . ASN A 1 179 ? -62.839 -5.756 72.511 1.00 51.94 179 ASN A C 1
ATOM 1409 O O . ASN A 1 179 ? -61.751 -5.834 71.943 1.00 51.94 179 ASN A O 1
ATOM 1413 N N . GLY A 1 180 ? -63.805 -6.650 72.269 1.00 54.50 180 GLY A N 1
ATOM 1414 C CA . GLY A 1 180 ? -63.627 -7.775 71.340 1.00 54.50 180 GLY A CA 1
ATOM 1415 C C . GLY A 1 180 ? -63.468 -7.340 69.879 1.00 54.50 180 GLY A C 1
ATOM 1416 O O . GLY A 1 180 ? -62.749 -7.986 69.121 1.00 54.50 180 GLY A O 1
ATOM 1417 N N . GLN A 1 181 ? -64.091 -6.223 69.491 1.00 57.88 181 GLN A N 1
ATOM 1418 C CA . GLN A 1 181 ? -64.035 -5.719 68.118 1.00 57.88 181 GLN A CA 1
ATOM 1419 C C . GLN A 1 181 ? -62.744 -4.936 67.832 1.00 57.88 181 GLN A C 1
ATOM 1421 O O . GLN A 1 181 ? -62.198 -5.055 66.739 1.00 57.88 181 GLN A O 1
ATOM 1426 N N . GLU A 1 182 ? -62.206 -4.211 68.820 1.00 57.25 182 GLU A N 1
ATOM 1427 C CA . GLU A 1 182 ? -60.896 -3.547 68.708 1.00 57.25 182 GLU A CA 1
ATOM 1428 C C . GLU A 1 182 ? -59.743 -4.556 68.727 1.00 57.25 182 GLU A C 1
ATOM 1430 O O . GLU A 1 182 ? -58.810 -4.442 67.938 1.00 57.25 182 GLU A O 1
ATOM 1435 N N . SER A 1 183 ? -59.835 -5.601 69.557 1.00 63.09 183 SER A N 1
ATOM 1436 C CA . SER A 1 183 ? -58.850 -6.687 69.562 1.00 63.09 183 SER A CA 1
ATOM 1437 C C . SER A 1 183 ? -58.875 -7.484 68.245 1.00 63.09 183 SER A C 1
ATOM 1439 O O . SER A 1 183 ? -57.822 -7.832 67.719 1.00 63.09 183 SER A O 1
ATOM 1441 N N . GLY A 1 184 ? -60.058 -7.690 67.650 1.00 71.88 184 GLY A N 1
ATOM 1442 C CA . GLY A 1 184 ? -60.207 -8.294 66.320 1.00 71.88 184 GLY A CA 1
ATOM 1443 C C . GLY A 1 184 ? -59.609 -7.453 65.184 1.00 71.88 184 GLY A C 1
ATOM 1444 O O . GLY A 1 184 ? -58.864 -7.989 64.368 1.00 71.88 184 GLY A O 1
ATOM 1445 N N . ASP A 1 185 ? -59.854 -6.137 65.159 1.00 78.50 185 ASP A N 1
ATOM 1446 C CA . ASP A 1 185 ? -59.273 -5.220 64.157 1.00 78.50 185 ASP A CA 1
ATOM 1447 C C . ASP A 1 185 ? -57.742 -5.106 64.301 1.00 78.50 185 ASP A C 1
ATOM 1449 O O . ASP A 1 185 ? -57.013 -5.056 63.310 1.00 78.50 185 ASP A O 1
ATOM 1453 N N . LEU A 1 186 ? -57.217 -5.145 65.531 1.00 77.25 186 LEU A N 1
ATOM 1454 C CA . LEU A 1 186 ? -55.772 -5.216 65.776 1.00 77.25 186 LEU A CA 1
ATOM 1455 C C . LEU A 1 186 ? -55.165 -6.526 65.265 1.00 77.25 186 LEU A C 1
ATOM 1457 O O . LEU A 1 186 ? -54.099 -6.493 64.649 1.00 77.25 186 LEU A O 1
ATOM 1461 N N . VAL A 1 187 ? -55.840 -7.658 65.476 1.00 79.88 187 VAL A N 1
ATOM 1462 C CA . VAL A 1 187 ? -55.407 -8.972 64.979 1.00 79.88 187 VAL A CA 1
ATOM 1463 C C . VAL A 1 187 ? -55.445 -9.033 63.453 1.00 79.88 187 VAL A C 1
ATOM 1465 O O . VAL A 1 187 ? -54.477 -9.502 62.857 1.00 79.88 187 VAL A O 1
ATOM 1468 N N . ASP A 1 188 ? -56.484 -8.503 62.804 1.00 82.19 188 ASP A N 1
ATOM 1469 C CA . ASP A 1 188 ? -56.565 -8.441 61.339 1.00 82.19 188 ASP A CA 1
ATOM 1470 C C . ASP A 1 188 ? -55.471 -7.536 60.747 1.00 82.19 188 ASP A C 1
ATOM 1472 O O . ASP A 1 188 ? -54.824 -7.888 59.753 1.00 82.19 188 ASP A O 1
ATOM 1476 N N . ARG A 1 189 ? -55.178 -6.400 61.394 1.00 81.56 189 ARG A N 1
ATOM 1477 C CA . ARG A 1 189 ? -54.058 -5.524 61.011 1.00 81.56 189 ARG A CA 1
ATOM 1478 C C . ARG A 1 189 ? -52.707 -6.213 61.201 1.00 81.56 189 ARG A C 1
ATOM 1480 O O . ARG A 1 189 ? -51.880 -6.152 60.290 1.00 81.56 189 ARG A O 1
ATOM 1487 N N . LEU A 1 190 ? -52.495 -6.919 62.313 1.00 80.00 190 LEU A N 1
ATOM 1488 C CA . LEU A 1 190 ? -51.294 -7.726 62.568 1.00 80.00 190 LEU A CA 1
ATOM 1489 C C . LEU A 1 190 ? -51.127 -8.834 61.527 1.00 80.00 190 LEU A C 1
ATOM 1491 O O . LEU A 1 190 ? -50.051 -8.979 60.951 1.00 80.00 190 LEU A O 1
ATOM 1495 N N . ALA A 1 191 ? -52.195 -9.572 61.232 1.00 83.06 191 ALA A N 1
ATOM 1496 C CA . ALA A 1 191 ? -52.194 -10.625 60.228 1.00 83.06 191 ALA A CA 1
ATOM 1497 C C . ALA A 1 191 ? -51.858 -10.073 58.836 1.00 83.06 191 ALA A C 1
ATOM 1499 O O . ALA A 1 191 ? -51.072 -10.679 58.105 1.00 83.06 191 ALA A O 1
ATOM 1500 N N . SER A 1 192 ? -52.390 -8.897 58.481 1.00 83.19 192 SER A N 1
ATOM 1501 C CA . SER A 1 192 ? -52.084 -8.241 57.207 1.00 83.19 192 SER A CA 1
ATOM 1502 C C . SER A 1 192 ? -50.613 -7.818 57.097 1.00 83.19 192 SER A C 1
ATOM 1504 O O . SER A 1 192 ? -49.989 -8.041 56.057 1.00 83.19 192 SER A O 1
ATOM 1506 N N . GLU A 1 193 ? -50.025 -7.287 58.175 1.00 79.81 193 GLU A N 1
ATOM 1507 C CA . GLU A 1 193 ? -48.634 -6.828 58.185 1.00 79.81 193 GLU A CA 1
ATOM 1508 C C . GLU A 1 193 ? -47.657 -8.018 58.200 1.00 79.81 193 GLU A C 1
ATOM 1510 O O . GLU A 1 193 ? -46.672 -8.009 57.463 1.00 79.81 193 GLU A O 1
ATOM 1515 N N . VAL A 1 194 ? -47.973 -9.089 58.942 1.00 83.06 194 VAL A N 1
ATOM 1516 C CA . VAL A 1 194 ? -47.217 -10.355 58.937 1.00 83.06 194 VAL A CA 1
ATOM 1517 C C . VAL A 1 194 ? -47.269 -11.024 57.565 1.00 83.06 194 VAL A C 1
ATOM 1519 O O . VAL A 1 194 ? -46.243 -11.494 57.078 1.00 83.06 194 VAL A O 1
ATOM 1522 N N . ASN A 1 195 ? -48.425 -11.033 56.893 1.00 84.88 195 ASN A N 1
ATOM 1523 C CA . ASN A 1 195 ? -48.524 -11.553 55.527 1.00 84.88 195 ASN A CA 1
ATOM 1524 C C . ASN A 1 195 ? -47.679 -10.742 54.544 1.00 84.88 195 ASN A C 1
ATOM 1526 O O . ASN A 1 195 ? -47.003 -11.313 53.686 1.00 84.88 195 ASN A O 1
ATOM 1530 N N . HIS A 1 196 ? -47.680 -9.417 54.677 1.00 80.50 196 HIS A N 1
ATOM 1531 C CA . HIS A 1 196 ? -46.864 -8.549 53.835 1.00 80.50 196 HIS A CA 1
ATOM 1532 C C . HIS A 1 196 ? -45.363 -8.759 54.083 1.00 80.50 196 HIS A C 1
ATOM 1534 O O . HIS A 1 196 ? -44.565 -8.760 53.146 1.00 80.50 196 HIS A O 1
ATOM 1540 N N . LEU A 1 197 ? -44.975 -8.997 55.336 1.00 82.00 197 LEU A N 1
ATOM 1541 C CA . LEU A 1 197 ? -43.602 -9.304 55.720 1.00 82.00 197 LEU A CA 1
ATOM 1542 C C . LEU A 1 197 ? -43.170 -10.680 55.202 1.00 82.00 197 LEU A C 1
ATOM 1544 O O . LEU A 1 197 ? -42.115 -10.788 54.582 1.00 82.00 197 LEU A O 1
ATOM 1548 N N . ASN A 1 198 ? -44.014 -11.705 55.342 1.00 81.31 198 ASN A N 1
ATOM 1549 C CA . ASN A 1 198 ? -43.785 -13.029 54.756 1.00 81.31 198 ASN A CA 1
ATOM 1550 C C . ASN A 1 198 ? -43.644 -12.965 53.229 1.00 81.31 198 ASN A C 1
ATOM 1552 O O . ASN A 1 198 ? -42.795 -13.646 52.650 1.00 81.31 198 ASN A O 1
ATOM 1556 N N . PHE A 1 199 ? -44.418 -12.109 52.559 1.00 82.12 199 PHE A N 1
ATOM 1557 C CA . PHE A 1 199 ? -44.251 -11.856 51.130 1.00 82.12 199 PHE A CA 1
ATOM 1558 C C . PHE A 1 199 ? -42.879 -11.236 50.822 1.00 82.12 199 PHE A C 1
ATOM 1560 O O . PHE A 1 199 ? -42.175 -11.716 49.939 1.00 82.12 199 PHE A O 1
ATOM 1567 N N . LEU A 1 200 ? -42.446 -10.221 51.573 1.00 76.06 200 LEU A N 1
ATOM 1568 C CA . LEU A 1 200 ? -41.132 -9.596 51.375 1.00 76.06 200 LEU A CA 1
ATOM 1569 C C . LEU A 1 200 ? -39.967 -10.557 51.672 1.00 76.06 200 LEU A C 1
ATOM 1571 O O . LEU A 1 200 ? -38.969 -10.536 50.956 1.00 76.06 200 LEU A O 1
ATOM 1575 N N . VAL A 1 201 ? -40.097 -11.421 52.682 1.00 77.44 201 VAL A N 1
ATOM 1576 C CA . VAL A 1 201 ? -39.066 -12.391 53.089 1.00 77.44 201 VAL A CA 1
ATOM 1577 C C . VAL A 1 201 ? -38.965 -13.568 52.117 1.00 77.44 201 VAL A C 1
ATOM 1579 O O . VAL A 1 201 ? -37.857 -13.915 51.717 1.00 77.44 201 VAL A O 1
ATOM 1582 N N . SER A 1 202 ? -40.087 -14.127 51.655 1.00 74.88 202 SER A N 1
ATOM 1583 C CA . SER A 1 202 ? -40.087 -15.198 50.637 1.00 74.88 202 SER A CA 1
ATOM 1584 C C . SER A 1 202 ? -39.447 -14.755 49.316 1.00 74.88 202 SER A C 1
ATOM 1586 O O . SER A 1 202 ? -38.761 -15.531 48.657 1.00 74.88 202 SER A O 1
ATOM 1588 N N . HIS A 1 203 ? -39.576 -13.474 48.958 1.00 67.69 203 HIS A N 1
ATOM 1589 C CA . HIS A 1 203 ? -38.896 -12.893 47.794 1.00 67.69 203 HIS A CA 1
ATOM 1590 C C . HIS A 1 203 ? -37.403 -12.601 48.032 1.00 67.69 203 HIS A C 1
ATOM 1592 O O . HIS A 1 203 ? -36.677 -12.302 47.079 1.00 67.69 203 HIS A O 1
ATOM 1598 N N . CYS A 1 204 ? -36.937 -12.684 49.279 1.00 63.25 204 CYS A N 1
ATOM 1599 C CA . CYS A 1 204 ? -35.542 -12.506 49.677 1.00 63.25 204 CYS A CA 1
ATOM 1600 C C . CYS A 1 204 ? -34.821 -13.835 49.959 1.00 63.25 204 CYS A C 1
ATOM 1602 O O . CYS A 1 204 ? -33.595 -13.838 50.013 1.00 63.25 204 CYS A O 1
ATOM 1604 N N . GLU A 1 205 ? -35.529 -14.961 50.090 1.00 57.03 205 GLU A N 1
ATOM 1605 C CA . GLU A 1 205 ? -34.962 -16.283 50.428 1.00 57.03 205 GLU A CA 1
ATOM 1606 C C . GLU A 1 205 ? -33.968 -16.818 49.370 1.00 57.03 205 GLU A C 1
ATOM 1608 O O . GLU A 1 205 ? -33.159 -17.700 49.643 1.00 57.03 205 GLU A O 1
ATOM 1613 N N . GLY A 1 206 ? -33.956 -16.223 48.171 1.00 56.16 206 GLY A N 1
ATOM 1614 C CA . GLY A 1 206 ? -32.947 -16.468 47.134 1.00 56.16 206 GLY A CA 1
ATOM 1615 C C . GLY A 1 206 ? -31.639 -15.673 47.279 1.00 56.16 206 GLY A C 1
ATOM 1616 O O . GLY A 1 206 ? -30.714 -15.895 46.498 1.00 56.16 206 GLY A O 1
ATOM 1617 N N . ALA A 1 207 ? -31.535 -14.745 48.237 1.00 55.56 207 ALA A N 1
ATOM 1618 C CA . ALA A 1 207 ? -30.341 -13.937 48.479 1.00 55.56 207 ALA A CA 1
ATOM 1619 C C . ALA A 1 207 ? -29.545 -14.493 49.672 1.00 55.56 207 ALA A C 1
ATOM 1621 O O . ALA A 1 207 ? -30.054 -14.608 50.786 1.00 55.56 207 ALA A O 1
ATOM 1622 N N . ALA A 1 208 ? -28.259 -14.784 49.455 1.00 54.47 208 ALA A N 1
ATOM 1623 C CA . ALA A 1 208 ? -27.346 -15.417 50.416 1.00 54.47 208 ALA A CA 1
ATOM 1624 C C . ALA A 1 208 ? -27.192 -14.693 51.777 1.00 54.47 208 ALA A C 1
ATOM 1626 O O . ALA A 1 208 ? -26.571 -15.230 52.692 1.00 54.47 208 ALA A O 1
ATOM 1627 N N . LEU A 1 209 ? -27.743 -13.487 51.930 1.00 52.41 209 LEU A N 1
ATOM 1628 C CA . LEU A 1 209 ? -27.611 -12.655 53.124 1.00 52.41 209 LEU A CA 1
ATOM 1629 C C . LEU A 1 209 ? -28.580 -13.026 54.258 1.00 52.41 209 LEU A C 1
ATOM 1631 O O . LEU A 1 209 ? -28.227 -12.809 55.415 1.00 52.41 209 LEU A O 1
ATOM 1635 N N . LEU A 1 210 ? -29.741 -13.634 53.974 1.00 52.53 210 LEU A N 1
ATOM 1636 C CA . LEU A 1 210 ? -30.686 -14.050 55.027 1.00 52.53 210 LEU A CA 1
ATOM 1637 C C . LEU A 1 210 ? -30.172 -15.225 55.872 1.00 52.53 210 LEU A C 1
ATOM 1639 O O . LEU A 1 210 ? -30.568 -15.364 57.027 1.00 52.53 210 LEU A O 1
ATOM 1643 N N . ASN A 1 211 ? -29.227 -16.012 55.350 1.00 55.28 211 ASN A N 1
ATOM 1644 C CA . ASN A 1 211 ? -28.568 -17.072 56.118 1.00 55.28 211 ASN A CA 1
ATOM 1645 C C . ASN A 1 211 ? -27.731 -16.534 57.293 1.00 55.28 211 ASN A C 1
ATOM 1647 O O . ASN A 1 211 ? -27.441 -17.297 58.205 1.00 55.28 211 ASN A O 1
ATOM 1651 N N . ASN A 1 212 ? -27.377 -15.242 57.305 1.00 51.47 212 ASN A N 1
ATOM 1652 C CA . ASN A 1 212 ? -26.651 -14.620 58.421 1.00 51.47 212 ASN A CA 1
ATOM 1653 C C . ASN A 1 212 ? -27.569 -14.065 59.524 1.00 51.47 212 ASN A C 1
ATOM 1655 O O . ASN A 1 212 ? -27.073 -13.675 60.575 1.00 51.47 212 ASN A O 1
ATOM 1659 N N . PHE A 1 213 ? -28.884 -14.001 59.288 1.00 50.25 213 PHE A N 1
ATOM 1660 C CA . PHE A 1 213 ? -29.870 -13.469 60.239 1.00 50.25 213 PHE A CA 1
ATOM 1661 C C . PHE A 1 213 ? -30.811 -14.543 60.795 1.00 50.25 213 PHE A C 1
ATOM 1663 O O . PHE A 1 213 ? -31.718 -14.230 61.565 1.00 50.25 213 PHE A O 1
ATOM 1670 N N . LYS A 1 214 ? -30.608 -15.808 60.413 1.00 38.31 214 LYS A N 1
ATOM 1671 C CA . LYS A 1 214 ? -31.296 -16.933 61.038 1.00 38.31 214 LYS A CA 1
ATOM 1672 C C . LYS A 1 214 ? -30.637 -17.187 62.407 1.00 38.31 214 LYS A C 1
ATOM 1674 O O . LYS A 1 214 ? -29.422 -17.381 62.418 1.00 38.31 214 LYS A O 1
ATOM 1679 N N . PRO A 1 215 ? -31.385 -17.115 63.523 1.00 40.78 215 PRO A N 1
ATOM 1680 C CA . PRO A 1 215 ? -30.846 -17.391 64.853 1.00 40.78 215 PRO A CA 1
ATOM 1681 C C . PRO A 1 215 ? -30.380 -18.844 65.000 1.00 40.78 215 PRO A C 1
ATOM 1683 O O . PRO A 1 215 ? -30.918 -19.722 64.280 1.00 40.78 215 PRO A O 1
#

pLDDT: mean 77.16, std 19.43, range [33.91, 97.75]

InterPro domains:
  IPR009316 COG complex component, COG2 [PTHR12961] (28-214)
  IPR024602 Conserved oligomeric Golgi complex, subunit 2, N-terminal [PF06148] (30-105)

Secondary structure (DSSP, 8-state):
---------------TTS------TT-TT-SS-GGGGGSTT--HHHHHHHHHHTS---HHHHHHHHHHHHHHHHHHHHHHHHHHHHHHHHHHHHHHHHHHHHHHHHHHHHHHHHHHHHHHHHHHHHHHHHHHHHHHHHHHHHHHHHHHHHHHHHHHHHHHHHHHHHHHT--S----TTHHHHHHHHHHHHHHHHHHHHHHHHTTTTSTTGGGS--

Sequence (215 aa):
GTSSLHWRYCHPRMSSENALPIQLYGTSSLCFDKDDFMKPNFTVDNFVRVHQASGSIGLETLRDDLGVYLKILRSAMIELINRDYADFVNLSTNLTGLDRLIDALKTPLGQLREEVLSVQKLLDDAIETTSHDLARRQTITKQKAELHRLTQISYRLERLEALLASGGEGGIDEMSGNNGQESGDLVDRLASEVNHLNFLVS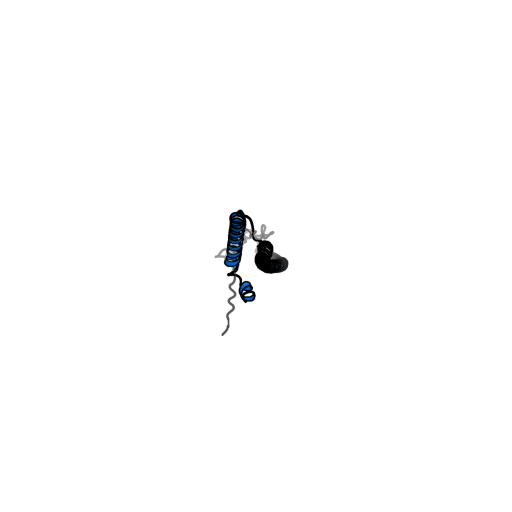HCEGAALLNNFKP